Protein AF-A0A3C1EDK3-F1 (afdb_monomer_lite)

Structure (mmCIF, N/CA/C/O backbone):
data_AF-A0A3C1EDK3-F1
#
_entry.id   AF-A0A3C1EDK3-F1
#
loop_
_atom_site.group_PDB
_atom_site.id
_atom_site.type_symbol
_atom_site.label_atom_id
_atom_site.label_alt_id
_atom_site.label_comp_id
_atom_site.label_asym_id
_atom_site.label_entity_id
_atom_site.label_seq_id
_atom_site.pdbx_PDB_ins_code
_atom_site.Cartn_x
_atom_site.Cartn_y
_atom_site.Cartn_z
_atom_site.occupancy
_atom_site.B_iso_or_equiv
_atom_site.auth_seq_id
_atom_site.auth_comp_id
_atom_site.auth_asym_id
_atom_site.auth_atom_id
_atom_site.pdbx_PDB_model_num
ATOM 1 N N . MET A 1 1 ? 6.437 20.260 5.673 1.00 54.78 1 MET A N 1
ATOM 2 C CA . MET A 1 1 ? 7.730 20.983 5.569 1.00 54.78 1 MET A CA 1
ATOM 3 C C . MET A 1 1 ? 8.934 20.194 6.113 1.00 54.78 1 MET A C 1
ATOM 5 O O . MET A 1 1 ? 10.046 20.514 5.727 1.00 54.78 1 MET A O 1
ATOM 9 N N . ALA A 1 2 ? 8.759 19.151 6.946 1.00 61.56 2 ALA A N 1
ATOM 10 C CA . ALA A 1 2 ? 9.876 18.339 7.466 1.00 61.56 2 ALA A CA 1
ATOM 11 C C . ALA A 1 2 ? 10.511 17.382 6.430 1.00 61.56 2 ALA A C 1
ATOM 13 O O . ALA A 1 2 ? 11.732 17.277 6.379 1.00 61.56 2 ALA A O 1
ATOM 14 N N . MET A 1 3 ? 9.708 16.750 5.560 1.00 63.19 3 MET A N 1
ATOM 15 C CA . MET A 1 3 ? 10.192 15.788 4.548 1.00 63.19 3 MET A CA 1
ATOM 16 C C . MET A 1 3 ? 11.240 16.366 3.589 1.00 63.19 3 MET A C 1
ATOM 18 O O . MET A 1 3 ? 12.257 15.731 3.349 1.00 63.19 3 MET A O 1
ATOM 22 N N . GLY A 1 4 ? 11.037 17.590 3.090 1.00 73.75 4 GLY A N 1
ATOM 23 C CA . GLY A 1 4 ? 12.001 18.238 2.190 1.00 73.75 4 GLY A CA 1
ATOM 24 C C . GLY A 1 4 ? 13.286 18.712 2.879 1.00 73.75 4 GLY A C 1
ATOM 25 O O . GLY A 1 4 ? 14.267 18.986 2.201 1.00 73.75 4 GLY A O 1
ATOM 26 N N . ARG A 1 5 ? 13.294 18.811 4.218 1.00 84.38 5 ARG A N 1
ATOM 27 C CA . ARG A 1 5 ? 14.457 19.260 5.001 1.00 84.38 5 ARG A CA 1
ATOM 28 C C . ARG A 1 5 ? 15.403 18.112 5.362 1.00 84.38 5 ARG A C 1
ATOM 30 O O . ARG A 1 5 ? 16.594 18.353 5.515 1.00 84.38 5 ARG A O 1
ATOM 37 N N . PHE A 1 6 ? 14.881 16.890 5.486 1.00 85.81 6 PHE A N 1
ATOM 38 C CA . PHE A 1 6 ? 15.646 15.691 5.849 1.00 85.81 6 PHE A CA 1
ATOM 39 C C . PHE A 1 6 ? 15.405 14.557 4.833 1.00 85.81 6 PHE A C 1
ATOM 41 O O . PHE A 1 6 ? 14.792 13.542 5.177 1.00 85.81 6 PHE A O 1
ATOM 48 N N . PRO A 1 7 ? 15.854 14.716 3.573 1.00 85.06 7 PRO A N 1
ATOM 49 C CA . PRO A 1 7 ? 15.601 13.736 2.516 1.00 85.06 7 PRO A CA 1
ATOM 50 C C . PRO A 1 7 ? 16.207 12.366 2.840 1.00 85.06 7 PRO A C 1
ATOM 52 O O . PRO A 1 7 ? 15.533 11.356 2.681 1.00 85.06 7 PRO A O 1
ATOM 55 N N . GLU A 1 8 ? 17.413 12.322 3.409 1.00 85.00 8 GLU A N 1
ATOM 56 C CA . GLU A 1 8 ? 18.075 11.065 3.799 1.00 85.00 8 GLU A CA 1
ATOM 57 C C . GLU A 1 8 ? 17.264 10.241 4.810 1.00 85.00 8 GLU A C 1
ATOM 59 O O . GLU A 1 8 ? 17.346 9.010 4.850 1.00 85.00 8 GLU A O 1
ATOM 64 N N . LEU A 1 9 ? 16.451 10.915 5.625 1.00 85.88 9 LEU A N 1
ATOM 65 C CA . LEU A 1 9 ? 15.636 10.278 6.649 1.00 85.88 9 LEU A CA 1
ATOM 66 C C . LEU A 1 9 ? 14.288 9.795 6.099 1.00 85.88 9 LEU A C 1
ATOM 68 O O . LEU A 1 9 ? 13.846 8.704 6.457 1.00 85.88 9 LEU A O 1
ATOM 72 N N . PHE A 1 10 ? 13.638 10.588 5.241 1.00 88.88 10 PHE A N 1
ATOM 73 C CA . PHE A 1 10 ? 12.246 10.357 4.835 1.00 88.88 10 PHE A CA 1
ATOM 74 C C . PHE A 1 10 ? 12.050 9.892 3.382 1.00 88.88 10 PHE A C 1
ATOM 76 O O . PHE A 1 10 ? 10.955 9.436 3.062 1.00 88.88 10 PHE A O 1
ATOM 83 N N . ALA A 1 11 ? 13.050 9.985 2.498 1.00 85.56 11 ALA A N 1
ATOM 84 C CA . ALA A 1 11 ? 12.873 9.715 1.063 1.00 85.56 11 ALA A CA 1
ATOM 85 C C . ALA A 1 11 ? 12.469 8.267 0.748 1.00 85.56 11 ALA A C 1
ATOM 87 O O . ALA A 1 11 ? 11.704 8.021 -0.180 1.00 85.56 11 ALA A O 1
ATOM 88 N N . ASP A 1 12 ? 12.956 7.306 1.527 1.00 85.81 12 ASP A N 1
ATOM 89 C CA . ASP A 1 12 ? 12.665 5.882 1.359 1.00 85.81 12 ASP A CA 1
ATOM 90 C C . ASP A 1 12 ? 11.517 5.398 2.254 1.00 85.81 12 ASP A C 1
ATOM 92 O O . ASP A 1 12 ? 11.230 4.202 2.274 1.00 85.81 12 ASP A O 1
ATOM 96 N N . MET A 1 13 ? 10.854 6.289 2.999 1.00 85.19 13 MET A N 1
ATOM 97 C CA . MET A 1 13 ? 9.763 5.908 3.900 1.00 85.19 13 MET A CA 1
ATOM 98 C C . MET A 1 13 ? 8.589 5.290 3.128 1.00 85.19 13 MET A C 1
ATOM 100 O O . MET A 1 13 ? 8.019 4.300 3.577 1.00 85.19 13 MET A O 1
ATOM 104 N N . ASP A 1 14 ? 8.285 5.808 1.934 1.00 82.62 14 ASP A N 1
ATOM 105 C CA . ASP A 1 14 ? 7.235 5.264 1.061 1.00 82.62 14 ASP A CA 1
ATOM 106 C C . ASP A 1 14 ? 7.687 4.032 0.261 1.00 82.62 14 ASP A C 1
ATOM 108 O O . ASP A 1 14 ? 6.854 3.273 -0.239 1.00 82.62 14 ASP A O 1
ATOM 112 N N . ALA A 1 15 ? 8.996 3.802 0.152 1.00 84.00 15 ALA A N 1
ATOM 113 C CA . ALA A 1 15 ? 9.569 2.694 -0.611 1.00 84.00 15 ALA A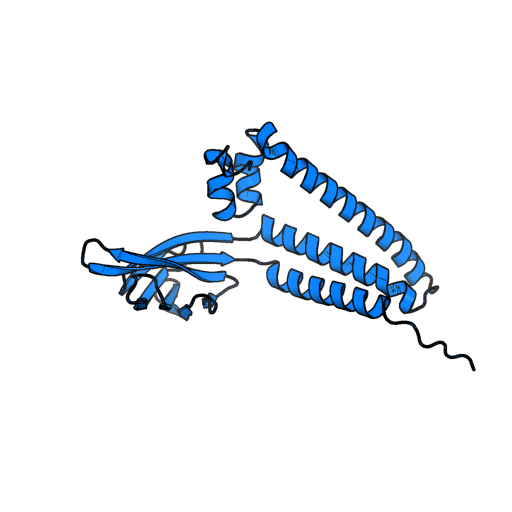 CA 1
ATOM 114 C C . ALA A 1 15 ? 9.588 1.368 0.169 1.00 84.00 15 ALA A C 1
ATOM 116 O O . ALA A 1 15 ? 9.936 0.330 -0.385 1.00 84.00 15 ALA A O 1
ATOM 117 N N . GLN A 1 16 ? 9.233 1.387 1.453 1.00 88.12 16 GLN A N 1
ATOM 118 C CA . GLN A 1 16 ? 9.299 0.231 2.340 1.00 88.12 16 GLN A CA 1
ATOM 119 C C . GLN A 1 16 ? 8.121 0.214 3.317 1.00 88.12 16 GLN A C 1
ATOM 121 O O . GLN A 1 16 ? 7.329 1.151 3.401 1.00 88.12 16 GLN A O 1
ATOM 126 N N . VAL A 1 17 ? 8.003 -0.867 4.078 1.00 91.25 17 VAL A N 1
ATOM 127 C CA . VAL A 1 17 ? 6.994 -0.991 5.132 1.00 91.25 17 VAL A CA 1
ATOM 128 C C . VAL A 1 17 ? 7.413 -0.163 6.350 1.00 91.25 17 VAL A C 1
ATOM 130 O O . VAL A 1 17 ? 8.594 -0.131 6.711 1.00 91.25 17 VAL A O 1
ATOM 133 N N . PHE A 1 18 ? 6.446 0.475 7.013 1.00 90.19 18 PHE A N 1
ATOM 134 C CA . PHE A 1 18 ? 6.696 1.386 8.131 1.00 90.19 18 PHE A CA 1
ATOM 135 C C . PHE A 1 18 ? 7.556 0.767 9.241 1.00 90.19 18 PHE A C 1
ATOM 137 O O . PHE A 1 18 ? 8.490 1.421 9.692 1.00 90.19 18 PHE A O 1
ATOM 144 N N . ALA A 1 19 ? 7.313 -0.484 9.652 1.00 90.25 19 ALA A N 1
ATOM 145 C CA . ALA A 1 19 ? 8.120 -1.130 10.693 1.00 90.25 19 ALA A CA 1
ATOM 146 C C . ALA A 1 19 ? 9.604 -1.259 10.302 1.00 90.25 19 ALA A C 1
ATOM 148 O O . ALA A 1 19 ? 10.485 -1.002 11.123 1.00 90.25 19 ALA A O 1
ATOM 149 N N . GLY A 1 20 ? 9.885 -1.598 9.039 1.00 88.81 20 GLY A N 1
ATOM 150 C CA . GLY A 1 20 ? 11.249 -1.696 8.516 1.00 88.81 20 GLY A CA 1
ATOM 151 C C . GLY A 1 20 ? 11.953 -0.339 8.447 1.00 88.81 20 GLY A C 1
ATOM 152 O O . GLY A 1 20 ? 13.136 -0.238 8.782 1.00 88.81 20 GLY A O 1
ATOM 153 N N . TRP A 1 21 ? 11.226 0.717 8.073 1.00 92.19 21 TRP A N 1
ATOM 154 C CA . TRP A 1 21 ? 11.744 2.085 8.129 1.00 92.19 21 TRP A CA 1
ATOM 155 C C . TRP A 1 21 ? 11.990 2.526 9.578 1.00 92.19 21 TRP A C 1
ATOM 157 O O . TRP A 1 21 ? 13.076 2.999 9.911 1.00 92.19 21 TRP A O 1
ATOM 167 N N . PHE A 1 22 ? 11.015 2.314 10.464 1.00 91.00 22 PHE A N 1
ATOM 168 C CA . PHE A 1 22 ? 11.051 2.757 11.857 1.00 91.00 22 PHE A CA 1
ATOM 169 C C . PHE A 1 22 ? 12.196 2.107 12.637 1.00 91.00 22 PHE A C 1
ATOM 171 O O . PHE A 1 22 ? 12.931 2.803 13.333 1.00 91.00 22 PHE A O 1
ATOM 178 N N . ALA A 1 23 ? 12.413 0.799 12.464 1.00 89.00 23 ALA A N 1
ATOM 179 C CA . ALA A 1 23 ? 13.514 0.082 13.104 1.00 89.00 23 ALA A CA 1
ATOM 180 C C . ALA A 1 23 ? 14.897 0.600 12.672 1.00 89.00 23 ALA A C 1
ATOM 182 O O . ALA A 1 23 ? 15.829 0.609 13.473 1.00 89.00 23 ALA A O 1
ATOM 183 N N . ARG A 1 24 ? 15.038 1.039 11.413 1.00 87.25 24 ARG A N 1
ATOM 184 C CA . ARG A 1 24 ? 16.315 1.512 10.857 1.00 87.25 24 ARG A CA 1
ATOM 185 C C . ARG A 1 24 ? 16.584 2.987 11.108 1.00 87.25 24 ARG A C 1
ATOM 187 O O . ARG A 1 24 ? 17.726 3.354 11.346 1.00 87.25 24 ARG A O 1
ATOM 194 N N . LYS A 1 25 ? 15.556 3.827 10.990 1.00 88.69 25 LYS A N 1
ATOM 195 C CA . LYS A 1 25 ? 15.686 5.290 10.917 1.00 88.69 25 LYS A CA 1
ATOM 196 C C . LYS A 1 25 ? 14.896 6.029 11.987 1.00 88.69 25 LYS A C 1
ATOM 198 O O . LYS A 1 25 ? 15.267 7.144 12.339 1.00 88.69 25 LYS A O 1
ATOM 203 N N . GLY A 1 26 ? 13.854 5.413 12.543 1.00 83.38 26 GLY A N 1
ATOM 204 C CA . GLY A 1 26 ? 12.979 6.053 13.527 1.00 83.38 26 GLY A CA 1
ATOM 205 C C . GLY A 1 26 ? 13.725 6.512 14.780 1.00 83.38 26 GLY A C 1
ATOM 206 O O . GLY A 1 26 ? 13.433 7.586 15.298 1.00 83.38 26 GLY A O 1
ATOM 207 N N . LEU A 1 27 ? 14.717 5.737 15.235 1.00 82.06 27 LEU A N 1
ATOM 208 C CA . LEU A 1 27 ? 15.463 5.993 16.477 1.00 82.06 27 LEU A CA 1
ATOM 209 C C . LEU A 1 27 ? 16.812 6.704 16.269 1.00 82.06 27 LEU A C 1
ATOM 211 O O . LEU A 1 27 ? 17.450 7.071 17.251 1.00 82.06 27 LEU A O 1
ATOM 215 N N . VAL A 1 28 ? 17.259 6.881 15.020 1.00 81.50 28 VAL A N 1
ATOM 216 C CA . VAL A 1 28 ? 18.607 7.401 14.715 1.00 81.50 28 VAL A CA 1
ATOM 217 C C . VAL A 1 28 ? 18.714 8.897 14.998 1.00 81.50 28 VAL A C 1
ATOM 219 O O . VAL A 1 28 ? 19.709 9.336 15.566 1.00 81.50 28 VAL A O 1
ATOM 222 N N . ASP A 1 29 ? 17.685 9.669 14.640 1.00 79.94 29 ASP A N 1
ATOM 223 C CA . ASP A 1 29 ? 17.603 11.095 14.962 1.00 79.94 29 ASP A CA 1
ATOM 224 C C . ASP A 1 29 ? 16.203 11.432 15.517 1.00 79.94 29 ASP A C 1
ATOM 226 O O . ASP A 1 29 ? 15.234 11.557 14.752 1.00 79.94 29 ASP A O 1
ATOM 230 N N . PRO A 1 30 ? 16.048 11.531 16.853 1.00 79.69 30 PRO A N 1
ATOM 231 C CA . PRO A 1 30 ? 14.751 11.720 17.497 1.00 79.69 30 PRO A CA 1
ATOM 232 C C . PRO A 1 30 ? 14.166 13.124 17.289 1.00 79.69 30 PRO A C 1
ATOM 234 O O . PRO A 1 30 ? 12.952 13.294 17.371 1.00 79.69 30 PRO A O 1
ATOM 237 N N . ALA A 1 31 ? 14.981 14.143 16.994 1.00 86.62 31 ALA A N 1
ATOM 238 C CA . ALA A 1 31 ? 14.494 15.511 16.807 1.00 86.62 31 ALA A CA 1
ATOM 239 C C . ALA A 1 31 ? 13.566 15.669 15.578 1.00 86.62 31 ALA A C 1
ATOM 241 O O . ALA A 1 31 ? 12.440 16.152 15.740 1.00 86.62 31 ALA A O 1
ATOM 242 N N . PRO A 1 32 ? 13.951 15.241 14.357 1.00 86.56 32 PRO A N 1
ATOM 243 C CA . PRO A 1 32 ? 13.079 15.299 13.183 1.00 86.56 32 PRO A CA 1
ATOM 244 C C . PRO A 1 32 ? 11.943 14.268 13.213 1.00 86.56 32 PRO A C 1
ATOM 246 O O . PRO A 1 32 ? 10.953 14.440 12.500 1.00 86.56 32 PRO A O 1
ATOM 249 N N . THR A 1 33 ? 12.051 13.215 14.028 1.00 88.69 33 THR A N 1
ATOM 250 C CA . THR A 1 33 ? 11.035 12.158 14.165 1.00 88.69 33 THR A CA 1
ATOM 251 C C . THR A 1 33 ? 10.104 12.356 15.365 1.00 88.69 33 THR A C 1
ATOM 253 O O . THR A 1 33 ? 9.135 11.615 15.502 1.00 88.69 33 THR A O 1
ATOM 256 N N . LEU A 1 34 ? 10.309 13.382 16.200 1.00 89.75 34 LEU A N 1
ATOM 257 C CA . LEU A 1 34 ? 9.539 13.607 17.433 1.00 89.75 34 LEU A CA 1
ATOM 258 C C . LEU A 1 34 ? 8.019 13.640 17.210 1.00 89.75 34 LEU A C 1
ATOM 260 O O . LEU A 1 34 ? 7.252 13.079 17.994 1.00 89.75 34 LEU A O 1
ATOM 264 N N . TRP A 1 35 ? 7.583 14.267 16.115 1.00 89.62 35 TRP A N 1
ATOM 265 C CA . TRP A 1 35 ? 6.168 14.349 15.744 1.00 89.62 35 TRP A CA 1
ATOM 266 C C . TRP A 1 35 ? 5.530 12.962 15.578 1.00 89.62 35 TRP A C 1
ATOM 268 O O . TRP A 1 35 ? 4.365 12.776 15.928 1.00 89.62 35 TRP A O 1
ATOM 278 N N . LEU A 1 36 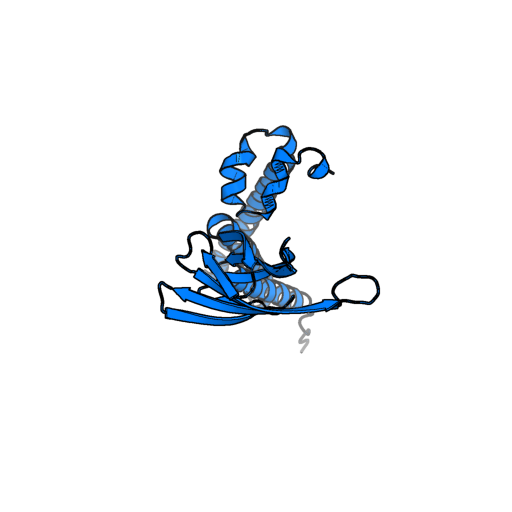? 6.296 11.985 15.084 1.00 90.00 36 LEU A N 1
ATOM 279 C CA . LEU A 1 36 ? 5.833 10.621 14.871 1.00 90.00 36 LEU A CA 1
ATOM 280 C C . LEU A 1 36 ? 5.592 9.925 16.211 1.00 90.00 36 LEU A C 1
ATOM 282 O O . LEU A 1 36 ? 4.552 9.301 16.390 1.00 90.00 36 LEU A O 1
ATOM 286 N N . TYR A 1 37 ? 6.496 10.087 17.180 1.00 90.88 37 TYR A N 1
ATOM 287 C CA . TYR A 1 37 ? 6.306 9.560 18.536 1.00 90.88 37 TYR A CA 1
ATOM 288 C C . TYR A 1 37 ? 5.097 10.179 19.231 1.00 90.88 37 TYR A C 1
ATOM 290 O O . TYR A 1 37 ? 4.336 9.462 19.881 1.00 90.88 37 TYR A O 1
ATOM 298 N N . GLY A 1 38 ? 4.889 11.489 19.062 1.00 93.25 38 GLY A N 1
ATOM 299 C CA . GLY A 1 38 ? 3.686 12.166 19.542 1.00 93.25 38 GLY A CA 1
ATOM 300 C C . GLY A 1 38 ? 2.418 11.542 18.956 1.00 93.25 38 GLY A C 1
ATOM 301 O O . GLY A 1 38 ? 1.522 11.154 19.701 1.00 93.25 38 GLY A O 1
ATOM 302 N N . LEU A 1 39 ? 2.377 11.351 17.633 1.00 92.50 39 LEU A N 1
ATOM 303 C CA . LEU A 1 39 ? 1.240 10.738 16.944 1.00 92.50 39 LEU A CA 1
ATOM 304 C C . LEU A 1 39 ? 0.992 9.288 17.390 1.00 92.50 39 LEU A C 1
ATOM 306 O O . LEU A 1 39 ? -0.151 8.921 17.671 1.00 92.50 39 LEU A O 1
ATOM 310 N N . LEU A 1 40 ? 2.047 8.474 17.489 1.00 92.50 40 LEU A N 1
ATOM 311 C CA . LEU A 1 40 ? 1.962 7.089 17.962 1.00 92.50 40 LEU A CA 1
ATOM 312 C C . LEU A 1 40 ? 1.462 7.026 19.411 1.00 92.50 40 LEU A C 1
ATOM 314 O O . LEU A 1 40 ? 0.590 6.216 19.719 1.00 92.50 40 LEU A O 1
ATOM 318 N N . SER A 1 41 ? 1.947 7.918 20.278 1.00 94.88 41 SER A N 1
ATOM 319 C CA . SER A 1 41 ? 1.527 7.997 21.682 1.00 94.88 41 SER A CA 1
ATOM 320 C C . SER A 1 41 ? 0.060 8.400 21.806 1.00 94.88 41 SER A C 1
ATOM 322 O O . SER A 1 41 ? -0.707 7.732 22.497 1.00 94.88 41 SER A O 1
ATOM 324 N N . CYS A 1 42 ? -0.367 9.445 21.090 1.00 96.12 42 CYS A N 1
ATOM 325 C CA . CYS A 1 42 ? -1.767 9.870 21.062 1.00 96.12 42 CYS A CA 1
ATOM 326 C C . CYS A 1 42 ? -2.689 8.768 20.525 1.00 96.12 42 CYS A C 1
ATOM 328 O O . CYS A 1 42 ? -3.750 8.523 21.097 1.00 96.12 42 CYS A O 1
ATOM 330 N N . THR A 1 43 ? -2.273 8.069 19.466 1.00 94.19 43 THR A N 1
ATOM 331 C CA . THR A 1 43 ? -3.029 6.941 18.903 1.00 94.19 43 THR A CA 1
ATOM 332 C C . THR A 1 43 ? -3.132 5.794 19.909 1.00 94.19 43 THR A C 1
ATOM 334 O O . THR A 1 43 ? -4.219 5.259 20.116 1.00 94.19 43 THR A O 1
ATOM 337 N N . GLY A 1 44 ? -2.034 5.456 20.592 1.00 95.12 44 GLY A N 1
ATOM 338 C CA . GLY A 1 44 ? -2.017 4.441 21.645 1.00 95.12 44 GLY A CA 1
ATOM 339 C C . GLY A 1 44 ? -2.955 4.781 22.805 1.00 95.12 44 GLY A C 1
ATOM 340 O O . GLY A 1 44 ? -3.763 3.946 23.204 1.00 95.12 44 GLY A O 1
ATOM 341 N N . LEU A 1 45 ? -2.920 6.024 23.296 1.00 96.12 45 LEU A N 1
ATOM 342 C CA . LEU A 1 45 ? -3.833 6.496 24.343 1.00 96.12 45 LEU A CA 1
ATOM 343 C C . LEU A 1 45 ? -5.301 6.419 23.903 1.00 96.12 45 LEU A C 1
ATOM 345 O O . LEU A 1 45 ? -6.153 5.979 24.675 1.00 96.12 45 LEU A O 1
ATOM 349 N N . LEU A 1 46 ? -5.596 6.796 22.657 1.00 94.00 46 LEU A N 1
ATOM 350 C CA . LEU A 1 46 ? -6.944 6.715 22.097 1.00 94.00 46 LEU A CA 1
ATOM 351 C C . LEU A 1 46 ? -7.444 5.263 22.014 1.00 94.00 46 LEU A C 1
ATOM 353 O O . LEU A 1 46 ? -8.588 4.988 22.379 1.00 94.00 46 LEU A O 1
ATOM 357 N N . VAL A 1 47 ? -6.585 4.331 21.590 1.00 94.56 47 VAL A N 1
ATOM 358 C CA . VAL A 1 47 ? -6.876 2.888 21.551 1.00 94.56 47 VAL A CA 1
ATOM 359 C C . VAL A 1 47 ? -7.153 2.342 22.948 1.00 94.56 47 VAL A C 1
ATOM 361 O O . VAL A 1 47 ? -8.161 1.665 23.143 1.00 94.56 47 VAL A O 1
ATOM 364 N N . VAL A 1 48 ? -6.305 2.663 23.929 1.00 95.00 48 VAL A N 1
ATOM 365 C CA . VAL A 1 48 ? -6.484 2.223 25.322 1.00 95.00 48 VAL A CA 1
ATOM 366 C C . VAL A 1 48 ? -7.802 2.747 25.884 1.00 95.00 48 VAL A C 1
ATOM 368 O O . VAL A 1 48 ? -8.580 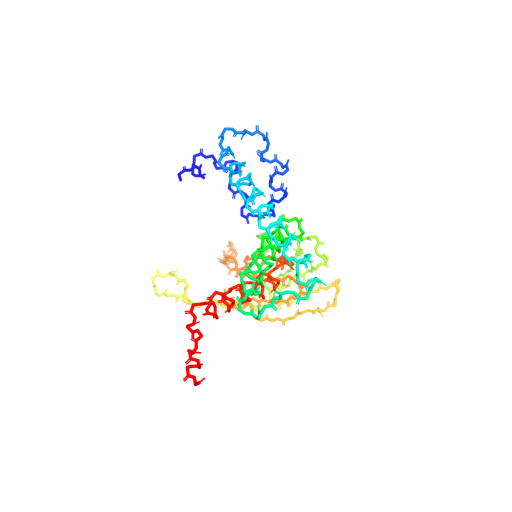1.974 26.439 1.00 95.00 48 VAL A O 1
ATOM 371 N N . ASN A 1 49 ? -8.103 4.030 25.677 1.00 93.25 49 ASN A N 1
ATOM 372 C CA . ASN A 1 49 ? -9.365 4.622 26.107 1.00 93.25 49 ASN A CA 1
ATOM 373 C C . ASN A 1 49 ? -10.576 3.902 25.485 1.00 93.25 49 ASN A C 1
ATOM 375 O O . ASN A 1 49 ? -11.481 3.468 26.198 1.00 93.25 49 ASN A O 1
ATOM 379 N N . ALA A 1 50 ? -10.571 3.709 24.162 1.00 90.56 50 ALA A N 1
ATOM 380 C CA . ALA A 1 50 ? -11.651 3.017 23.461 1.00 90.56 50 ALA A CA 1
ATOM 381 C C . ALA A 1 50 ? -11.815 1.558 23.931 1.00 90.56 50 ALA A C 1
ATOM 383 O O . ALA A 1 50 ? -12.945 1.083 24.087 1.00 90.56 50 ALA A O 1
ATOM 384 N N . ALA A 1 51 ? -10.710 0.857 24.199 1.00 90.38 51 ALA A N 1
ATOM 385 C CA . ALA A 1 51 ? -10.714 -0.514 24.699 1.00 90.38 51 ALA A CA 1
ATOM 386 C C . ALA A 1 51 ? -11.299 -0.610 26.117 1.00 90.38 51 ALA A C 1
ATOM 388 O O . ALA A 1 51 ? -12.199 -1.421 26.340 1.00 90.38 51 ALA A O 1
ATOM 389 N N . CYS A 1 52 ? -10.873 0.253 27.047 1.00 89.75 52 CYS A N 1
ATOM 390 C CA . CYS A 1 52 ? -11.403 0.301 28.413 1.00 89.75 52 CYS A CA 1
ATOM 391 C C . CYS A 1 52 ? -12.917 0.568 28.427 1.00 89.75 52 CYS A C 1
ATOM 393 O O . CYS A 1 52 ? -13.673 -0.202 29.021 1.00 89.75 52 CYS A O 1
ATOM 395 N N . CYS A 1 53 ? -13.383 1.585 27.688 1.00 86.44 53 CYS A N 1
ATOM 396 C CA . CYS A 1 53 ? -14.814 1.891 27.578 1.00 86.44 53 CYS A CA 1
ATOM 397 C C . CYS A 1 53 ? -15.629 0.729 26.985 1.00 86.44 53 CYS A C 1
ATOM 399 O O . CYS A 1 53 ? -16.792 0.527 27.342 1.00 86.44 53 CYS A O 1
ATOM 401 N N . THR A 1 54 ? -15.038 -0.027 26.056 1.00 86.56 54 THR A N 1
ATOM 402 C CA . THR A 1 54 ? -15.685 -1.191 25.438 1.00 86.56 54 THR A CA 1
ATOM 403 C C . THR A 1 54 ? -15.757 -2.367 26.411 1.00 86.56 54 THR A C 1
ATOM 405 O O . THR A 1 54 ? -16.803 -3.008 26.512 1.00 86.56 54 THR A O 1
ATOM 408 N N . PHE A 1 55 ? -14.690 -2.621 27.173 1.00 85.00 55 PHE A N 1
ATOM 409 C CA . PHE A 1 55 ? -14.621 -3.719 28.137 1.00 85.00 55 PHE A CA 1
ATOM 410 C C . PHE A 1 55 ? -15.627 -3.556 29.285 1.00 85.00 55 PHE A C 1
ATOM 412 O O . PHE A 1 55 ? -16.394 -4.478 29.565 1.00 85.00 55 PHE A O 1
ATOM 419 N N . GLU A 1 56 ? -15.703 -2.369 29.895 1.00 79.69 56 GLU A N 1
ATOM 420 C CA . GLU A 1 56 ? -16.661 -2.086 30.975 1.00 79.69 56 GLU A CA 1
ATOM 421 C C . GLU A 1 56 ? -18.113 -2.355 30.562 1.00 79.69 56 GLU A C 1
ATOM 423 O O . GLU A 1 56 ? -18.931 -2.832 31.352 1.00 79.69 56 GLU A O 1
ATOM 428 N N . ARG A 1 57 ? -18.452 -2.060 29.305 1.00 73.62 57 ARG A N 1
ATOM 429 C CA . ARG A 1 57 ? -19.816 -2.200 28.788 1.00 73.62 57 ARG A CA 1
ATOM 430 C C . ARG A 1 57 ? -20.111 -3.590 28.257 1.00 73.62 57 ARG A C 1
ATOM 432 O O . ARG A 1 57 ? -21.238 -4.050 28.427 1.00 73.62 57 ARG A O 1
ATOM 439 N N . LEU A 1 58 ? -19.115 -4.301 27.733 1.00 76.75 58 LEU A N 1
ATOM 440 C CA . LEU A 1 58 ? -19.238 -5.723 27.427 1.00 76.75 58 LEU A CA 1
ATOM 441 C C . LEU A 1 58 ? -19.681 -6.507 28.675 1.00 76.75 58 LEU A C 1
ATOM 443 O O . LEU A 1 58 ? -20.628 -7.288 28.610 1.00 76.75 58 LEU A O 1
ATOM 447 N N . VAL A 1 59 ? -19.099 -6.197 29.839 1.00 76.75 59 VAL A N 1
ATOM 448 C CA . VAL A 1 59 ? -19.511 -6.764 31.137 1.00 76.75 59 VAL A CA 1
ATOM 449 C C . VAL A 1 59 ? -20.982 -6.464 31.467 1.00 76.75 59 VAL A C 1
ATOM 451 O O . VAL A 1 59 ? -21.676 -7.313 32.022 1.00 76.75 59 VAL A O 1
ATOM 454 N N . GLN A 1 60 ? -21.501 -5.286 31.113 1.00 70.38 60 GLN A N 1
ATOM 455 C CA . GLN A 1 60 ? -22.907 -4.926 31.351 1.00 70.38 60 GLN A CA 1
ATOM 456 C C . GLN A 1 60 ? -23.885 -5.577 30.360 1.00 70.38 60 GLN A C 1
ATOM 458 O O . GLN A 1 60 ? -25.014 -5.897 30.743 1.00 70.38 60 GLN A O 1
ATOM 463 N N . ILE A 1 61 ? -23.451 -5.815 29.116 1.00 72.88 61 ILE A N 1
ATOM 464 C CA . ILE A 1 61 ? -24.199 -6.595 28.117 1.00 72.88 61 ILE A CA 1
ATOM 465 C C . ILE A 1 61 ? -24.348 -8.037 28.592 1.00 72.88 61 ILE A C 1
ATOM 467 O O . ILE A 1 61 ? -25.462 -8.553 28.607 1.00 72.88 61 ILE A O 1
ATOM 471 N N . PHE A 1 62 ? -23.261 -8.653 29.065 1.00 73.88 62 PHE A N 1
ATOM 472 C CA . PHE A 1 62 ? -23.303 -9.994 29.655 1.00 73.88 62 PHE A CA 1
ATOM 473 C C . PHE A 1 62 ? -24.227 -10.082 30.879 1.00 73.88 62 PHE A C 1
ATOM 475 O O . PHE A 1 62 ? -24.761 -11.148 31.168 1.00 73.88 62 PHE A O 1
ATOM 482 N N . ARG A 1 63 ? -24.476 -8.961 31.567 1.00 78.25 63 ARG A N 1
ATOM 483 C CA . ARG A 1 63 ? -25.449 -8.855 32.668 1.00 78.25 63 ARG A CA 1
ATOM 484 C C . ARG A 1 63 ? -26.900 -8.613 32.208 1.00 78.25 63 ARG A C 1
ATOM 486 O O . ARG A 1 63 ? -27.769 -8.468 33.058 1.00 78.25 63 ARG A O 1
ATOM 493 N N . GLY A 1 64 ? -27.181 -8.567 30.901 1.00 69.12 64 GLY A N 1
ATOM 494 C CA . GLY A 1 64 ? -28.541 -8.545 30.334 1.00 69.12 64 GLY A CA 1
ATOM 495 C C . GLY A 1 64 ? -29.269 -7.192 30.363 1.00 69.12 64 GLY A C 1
ATOM 496 O O . GLY A 1 64 ? -30.492 -7.156 30.292 1.00 69.12 64 GLY A O 1
ATOM 497 N N . THR A 1 65 ? -28.555 -6.067 30.479 1.00 62.91 65 THR A N 1
ATOM 498 C CA . THR A 1 65 ? -29.158 -4.763 30.855 1.00 62.91 65 THR A CA 1
ATOM 499 C C . THR A 1 65 ? -29.314 -3.725 29.728 1.00 62.91 65 THR A C 1
ATOM 501 O O . THR A 1 65 ? -29.465 -2.532 30.008 1.00 62.91 65 THR A O 1
ATOM 504 N N . VAL A 1 66 ? -29.261 -4.109 28.444 1.00 66.06 66 VAL A N 1
ATOM 505 C CA . VAL A 1 66 ? -29.036 -3.122 27.364 1.00 66.06 66 VAL A CA 1
ATOM 506 C C . VAL A 1 66 ? -29.900 -3.294 26.114 1.00 66.06 66 VAL A C 1
ATOM 508 O O . VAL A 1 66 ? -30.115 -4.388 25.609 1.00 66.06 66 VAL A O 1
ATOM 511 N N . THR A 1 67 ? -30.361 -2.153 25.596 1.00 68.44 67 THR A N 1
ATOM 512 C CA . THR A 1 67 ? -31.142 -1.996 24.358 1.00 68.44 67 THR A CA 1
ATOM 513 C C . THR A 1 67 ? -30.227 -1.801 23.141 1.00 68.44 67 THR A C 1
ATOM 515 O O . THR A 1 67 ? -29.176 -1.176 23.261 1.00 68.44 67 THR A O 1
ATOM 518 N N . MET A 1 68 ? -30.667 -2.212 21.943 1.00 68.00 68 MET A N 1
ATOM 519 C CA . MET A 1 68 ? -29.920 -2.116 20.672 1.00 68.00 68 MET A CA 1
ATOM 520 C C . MET A 1 68 ? -29.259 -0.747 20.407 1.00 68.00 68 MET A C 1
ATOM 522 O O . MET A 1 68 ? -28.089 -0.677 20.047 1.00 68.00 68 MET A O 1
ATOM 526 N N . ARG A 1 69 ? -29.959 0.372 20.640 1.00 72.44 69 ARG A N 1
ATOM 527 C CA . ARG A 1 69 ? -29.406 1.722 20.393 1.00 72.44 69 ARG A CA 1
ATOM 528 C C . ARG A 1 69 ? -28.232 2.073 21.317 1.00 72.44 69 ARG A C 1
ATOM 530 O O . ARG A 1 69 ? -27.372 2.860 20.940 1.00 72.44 69 ARG A O 1
ATOM 537 N N . ARG A 1 70 ? -28.169 1.458 22.504 1.00 78.38 70 ARG A N 1
ATOM 538 C CA . ARG A 1 70 ? -27.039 1.588 23.437 1.00 78.38 70 ARG A CA 1
ATOM 539 C C . ARG A 1 70 ? -25.827 0.745 23.010 1.00 78.38 70 ARG A C 1
ATOM 541 O O . ARG A 1 70 ? -24.752 0.960 23.549 1.00 78.38 70 ARG A O 1
ATOM 548 N N . LEU A 1 71 ? -25.975 -0.167 22.039 1.00 79.25 71 LEU A N 1
ATOM 549 C CA . LEU A 1 71 ? -24.875 -0.972 21.486 1.00 79.25 71 LEU A CA 1
ATOM 550 C C . LEU A 1 71 ? -24.111 -0.249 20.370 1.00 79.25 71 LEU A C 1
ATOM 552 O O . LEU A 1 71 ? -22.932 -0.530 20.169 1.00 79.25 71 LEU A O 1
ATOM 556 N N . LEU A 1 72 ? -24.747 0.696 19.665 1.00 85.12 72 LEU A N 1
A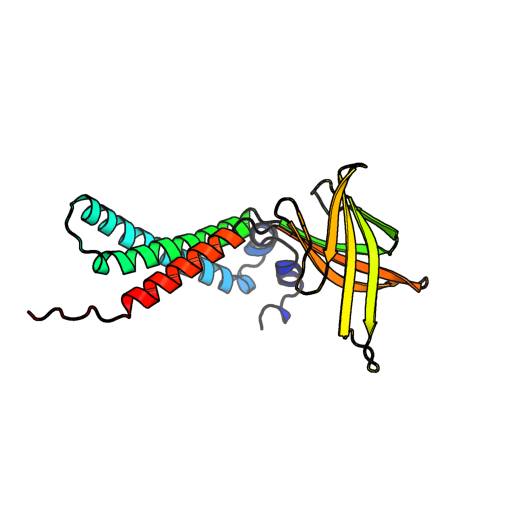TOM 557 C CA . LEU A 1 72 ? -24.152 1.365 18.501 1.00 85.12 72 LEU A CA 1
ATOM 558 C C . LEU A 1 72 ? -22.801 2.044 18.802 1.00 85.12 72 LEU A C 1
ATOM 560 O O . LEU A 1 72 ? -21.862 1.788 18.050 1.00 85.12 72 LEU A O 1
ATOM 564 N N . PRO A 1 73 ? -22.621 2.825 19.890 1.00 87.56 73 PRO A N 1
ATOM 565 C CA . PRO A 1 73 ? -21.310 3.406 20.216 1.00 87.56 73 PRO A CA 1
ATOM 566 C C . PRO A 1 73 ? -20.210 2.359 20.446 1.00 87.56 73 PRO A C 1
ATOM 568 O O . PRO A 1 73 ? -19.046 2.597 20.141 1.00 87.56 73 PRO A O 1
ATOM 571 N N . HIS A 1 74 ? -20.563 1.167 20.929 1.00 87.06 74 HIS A N 1
ATOM 572 C CA . HIS A 1 74 ? -19.603 0.079 21.132 1.00 87.06 74 HIS A CA 1
ATOM 573 C C . HIS A 1 74 ? -19.231 -0.610 19.824 1.00 87.06 74 HIS A C 1
ATOM 575 O O . HIS A 1 74 ? -18.065 -0.934 19.619 1.00 87.06 74 HIS A O 1
ATOM 581 N N . VAL A 1 75 ? -20.191 -0.761 18.908 1.00 89.31 75 VAL A N 1
ATOM 582 C CA . VAL A 1 75 ? -19.902 -1.190 17.534 1.00 89.31 75 VAL A CA 1
ATOM 583 C C . VAL A 1 75 ? -18.945 -0.199 16.865 1.00 89.31 75 VAL A C 1
ATOM 585 O O . VAL A 1 75 ? -17.989 -0.631 16.230 1.00 89.31 75 VAL A O 1
ATOM 588 N N . MET A 1 76 ? -19.127 1.113 17.073 1.00 92.12 76 MET A N 1
ATOM 589 C CA . MET A 1 76 ? -18.183 2.128 16.585 1.00 92.12 76 MET A CA 1
ATOM 590 C C . MET A 1 76 ? -16.783 1.948 17.188 1.00 92.12 76 MET A C 1
ATOM 592 O O . MET A 1 76 ? -15.808 1.961 16.446 1.00 92.12 76 MET A O 1
ATOM 596 N N . HIS A 1 77 ? -16.652 1.743 18.504 1.00 92.62 77 HIS A N 1
ATOM 597 C CA . HIS A 1 77 ? -15.340 1.522 19.126 1.00 92.62 77 HIS A CA 1
ATOM 598 C C . HIS A 1 77 ? -14.650 0.259 18.604 1.00 92.62 77 HIS A C 1
ATOM 600 O O . HIS A 1 77 ? -13.475 0.312 18.258 1.00 92.62 77 HIS A O 1
ATOM 606 N N . LEU A 1 78 ? -15.369 -0.862 18.504 1.00 92.56 78 LEU A N 1
ATOM 607 C CA . LEU A 1 78 ? -14.817 -2.107 17.966 1.00 92.56 78 LEU A CA 1
ATOM 608 C C . LEU A 1 78 ? -14.395 -1.954 16.502 1.00 92.56 78 LEU A C 1
ATOM 610 O O . LEU A 1 78 ? -13.324 -2.421 16.124 1.00 92.56 78 LEU A O 1
ATOM 614 N N . ALA A 1 79 ? -15.196 -1.259 15.693 1.00 94.94 79 ALA A N 1
ATOM 615 C CA . ALA A 1 79 ? -14.861 -0.968 14.305 1.00 94.94 79 ALA A CA 1
ATOM 616 C C . ALA A 1 79 ? -13.628 -0.053 14.197 1.00 94.94 79 ALA A C 1
ATOM 618 O O . ALA A 1 79 ? -12.711 -0.350 13.436 1.00 94.94 79 ALA A O 1
ATOM 619 N N . PHE A 1 80 ? -13.545 1.002 15.012 1.00 95.19 80 PHE A N 1
ATOM 620 C CA . PHE A 1 80 ? -12.370 1.874 15.093 1.00 95.19 80 PHE A CA 1
ATOM 621 C C . PHE A 1 80 ? -11.104 1.105 15.504 1.00 95.19 80 PHE A C 1
ATOM 623 O O . PHE A 1 80 ? -10.075 1.209 14.839 1.00 95.19 80 PHE A O 1
ATOM 630 N N . LEU A 1 81 ? -11.184 0.285 16.557 1.00 94.94 81 LEU A N 1
ATOM 631 C CA . LEU A 1 81 ? -10.084 -0.580 16.992 1.00 94.94 81 LEU A CA 1
ATOM 632 C C . LEU A 1 81 ? -9.669 -1.553 15.881 1.00 94.94 81 LEU A C 1
ATOM 634 O O . LEU A 1 81 ? -8.478 -1.761 15.663 1.00 94.94 81 LEU A O 1
ATOM 638 N N . GLY A 1 82 ? -10.640 -2.094 15.141 1.00 96.25 82 GLY A N 1
ATOM 639 C CA . GLY A 1 82 ? -10.407 -2.927 13.965 1.00 96.25 82 GLY A CA 1
ATOM 640 C C . GLY A 1 82 ? -9.633 -2.201 12.863 1.00 96.25 82 GLY A C 1
ATOM 641 O O . GLY A 1 82 ? -8.670 -2.760 12.340 1.00 96.25 82 GLY A O 1
ATOM 642 N N . VAL A 1 83 ? -9.987 -0.948 12.547 1.00 97.00 83 VAL A N 1
ATOM 643 C CA . VAL A 1 83 ? -9.250 -0.115 11.577 1.00 97.00 83 VAL A CA 1
ATOM 644 C C . VAL A 1 83 ? -7.801 0.084 12.025 1.00 97.00 83 VAL A C 1
ATOM 646 O O . VAL A 1 83 ? -6.880 -0.181 11.252 1.00 97.00 83 VAL A O 1
ATOM 649 N N . VAL A 1 84 ? -7.582 0.494 13.279 1.00 96.19 84 VAL A N 1
ATOM 650 C CA . VAL A 1 84 ? -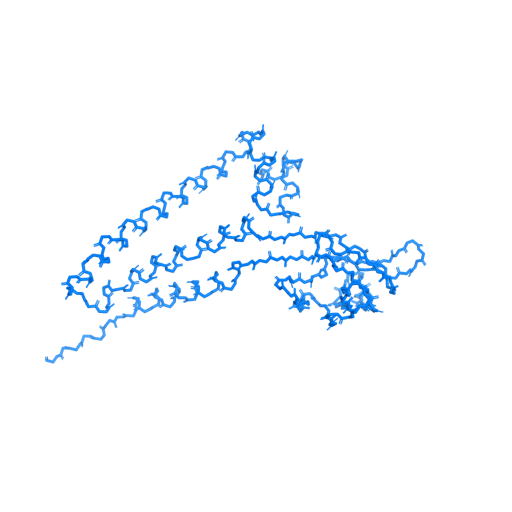6.230 0.742 13.807 1.00 96.19 84 VAL A CA 1
ATOM 651 C C . VAL A 1 84 ? -5.390 -0.535 13.814 1.00 96.19 84 VAL A C 1
ATOM 653 O O . VAL A 1 84 ? -4.249 -0.522 13.354 1.00 96.19 84 VAL A O 1
ATOM 656 N N . LEU A 1 85 ? -5.953 -1.654 14.278 1.00 95.88 85 LEU A N 1
ATOM 657 C CA . LEU A 1 85 ? -5.257 -2.940 14.294 1.00 95.88 85 LEU A CA 1
ATOM 658 C C . LEU A 1 85 ? -4.915 -3.414 12.878 1.00 95.88 85 LEU A C 1
ATOM 660 O O . LEU A 1 85 ? -3.823 -3.924 12.650 1.00 95.88 85 LEU A O 1
ATOM 664 N N . SER A 1 86 ? -5.806 -3.205 11.912 1.00 96.75 86 SER A N 1
ATOM 665 C CA . SER A 1 86 ? -5.563 -3.593 10.520 1.00 96.75 86 SER A CA 1
ATOM 666 C C . SER A 1 86 ? -4.470 -2.733 9.870 1.00 96.75 86 SER A C 1
ATOM 668 O O . SER A 1 86 ? -3.614 -3.260 9.158 1.00 96.75 86 SER A O 1
ATOM 670 N N . HIS A 1 87 ? -4.416 -1.432 10.174 1.00 95.06 87 HIS A N 1
ATOM 671 C CA . HIS A 1 87 ? -3.280 -0.587 9.793 1.00 95.06 87 HIS A CA 1
ATOM 672 C C . HIS A 1 87 ? -1.973 -1.056 10.437 1.00 95.06 87 HIS A C 1
ATOM 674 O O . HIS A 1 87 ? -0.956 -1.118 9.751 1.00 95.06 87 HIS A O 1
ATOM 680 N N . LEU A 1 88 ? -1.994 -1.438 11.719 1.00 94.88 88 LEU A N 1
ATOM 681 C CA . LEU A 1 88 ? -0.820 -1.976 12.409 1.00 94.88 88 LEU A CA 1
ATOM 682 C C . LEU A 1 88 ? -0.329 -3.277 11.758 1.00 94.88 88 LEU A C 1
ATOM 684 O O . LEU A 1 88 ? 0.862 -3.417 11.496 1.00 94.88 88 LEU A O 1
ATOM 688 N N . VAL A 1 89 ? -1.238 -4.200 11.439 1.00 95.88 89 VAL A N 1
ATOM 689 C CA . VAL A 1 89 ? -0.921 -5.450 10.729 1.00 95.88 89 VAL A CA 1
ATOM 690 C C . VAL A 1 89 ? -0.252 -5.146 9.389 1.00 95.88 89 VAL A C 1
ATOM 692 O O . VAL A 1 89 ? 0.777 -5.733 9.075 1.00 95.88 89 VAL A O 1
ATOM 695 N N . SER A 1 90 ? -0.772 -4.185 8.631 1.00 94.50 90 SER A N 1
ATOM 696 C CA . SER A 1 90 ? -0.206 -3.774 7.337 1.00 94.50 90 SER A CA 1
ATOM 697 C C . SER A 1 90 ? 1.157 -3.091 7.486 1.00 94.50 90 SER A C 1
ATOM 699 O O . SER A 1 90 ? 2.054 -3.299 6.676 1.00 94.50 90 SER A O 1
ATOM 701 N N . ALA A 1 91 ? 1.343 -2.316 8.556 1.00 92.69 91 ALA A N 1
ATOM 702 C CA . ALA A 1 91 ? 2.595 -1.637 8.874 1.00 92.69 91 ALA A CA 1
ATOM 703 C C . ALA A 1 91 ? 3.712 -2.586 9.346 1.00 92.69 91 ALA A C 1
ATOM 705 O O . ALA A 1 91 ? 4.883 -2.216 9.260 1.00 92.69 91 ALA A O 1
ATOM 706 N N . VAL A 1 92 ? 3.365 -3.774 9.852 1.00 93.44 92 VAL A N 1
ATOM 707 C CA . VAL A 1 92 ? 4.318 -4.773 10.371 1.00 93.44 92 VAL A CA 1
ATOM 708 C C . VAL A 1 92 ? 4.538 -5.925 9.389 1.00 93.44 92 VAL A C 1
ATOM 710 O O . VAL A 1 92 ? 5.674 -6.344 9.193 1.00 93.44 92 VAL A O 1
ATOM 713 N N . TYR A 1 93 ? 3.467 -6.422 8.769 1.00 93.94 93 TYR A N 1
ATOM 714 C CA . TYR A 1 93 ? 3.461 -7.619 7.918 1.00 93.94 93 TYR A CA 1
ATOM 715 C C . TYR A 1 93 ? 3.183 -7.329 6.440 1.00 93.94 93 TYR A C 1
ATOM 717 O O . TYR A 1 93 ? 3.043 -8.263 5.648 1.00 93.94 93 TYR A O 1
ATOM 725 N N . GLY A 1 94 ? 3.050 -6.056 6.060 1.00 93.50 94 GLY A N 1
ATOM 726 C CA . GLY A 1 94 ? 3.029 -5.670 4.654 1.00 93.50 94 GLY A CA 1
ATOM 727 C C . GLY A 1 94 ? 4.350 -5.992 3.963 1.00 93.50 94 GLY A C 1
ATOM 728 O O . GLY A 1 94 ? 5.345 -6.317 4.607 1.00 93.50 94 GLY A O 1
ATOM 729 N N . ASP A 1 95 ? 4.357 -5.873 2.642 1.00 93.38 95 ASP A N 1
ATOM 730 C CA . ASP A 1 95 ? 5.584 -5.927 1.850 1.00 93.38 95 ASP A CA 1
ATOM 731 C C . ASP A 1 95 ? 5.515 -4.903 0.715 1.00 93.38 95 ASP A C 1
ATOM 733 O O . ASP A 1 95 ? 4.439 -4.642 0.165 1.00 93.38 95 ASP A O 1
ATOM 737 N N . ARG A 1 96 ? 6.654 -4.295 0.388 1.00 93.50 96 ARG A N 1
ATOM 738 C CA . ARG A 1 96 ? 6.790 -3.320 -0.699 1.00 93.50 96 ARG A CA 1
ATOM 739 C C . ARG A 1 96 ? 8.065 -3.607 -1.469 1.00 93.50 96 ARG A C 1
ATOM 741 O O . ARG A 1 96 ? 9.162 -3.522 -0.923 1.00 93.50 96 ARG A O 1
ATOM 748 N N . ILE A 1 97 ? 7.901 -3.902 -2.751 1.00 94.25 97 ILE A N 1
ATOM 749 C CA . ILE A 1 97 ? 8.984 -4.200 -3.683 1.00 94.25 97 ILE A CA 1
ATOM 750 C C . ILE A 1 97 ? 8.927 -3.136 -4.781 1.00 94.25 97 ILE A C 1
ATOM 752 O O . ILE A 1 97 ? 8.194 -3.307 -5.761 1.00 94.25 97 ILE A O 1
ATOM 756 N N . PRO A 1 98 ? 9.639 -2.012 -4.605 1.00 93.62 98 PRO A N 1
ATOM 757 C CA . PRO A 1 98 ? 9.610 -0.928 -5.569 1.00 93.62 98 PRO A CA 1
ATOM 758 C C . PRO A 1 98 ? 10.568 -1.173 -6.739 1.00 93.62 98 PRO A C 1
ATOM 760 O O . PRO A 1 98 ? 11.607 -1.818 -6.592 1.00 93.62 98 PRO A O 1
ATOM 763 N N . GLY A 1 99 ? 10.272 -0.562 -7.884 1.00 93.38 99 GLY A N 1
ATOM 764 C CA . GLY A 1 99 ? 11.285 -0.308 -8.910 1.00 93.38 99 GLY A CA 1
ATOM 765 C C . GLY A 1 99 ? 11.692 -1.509 -9.769 1.00 93.38 99 GLY A C 1
ATOM 766 O O . GLY A 1 99 ? 12.809 -1.535 -10.286 1.00 93.38 99 GLY A O 1
ATOM 767 N N . VAL A 1 100 ? 10.814 -2.493 -9.963 1.00 95.31 100 VAL A N 1
ATOM 768 C CA . VAL A 1 100 ? 11.074 -3.640 -10.847 1.00 95.31 100 VAL A CA 1
ATOM 769 C C . VAL A 1 100 ? 10.997 -3.183 -12.307 1.00 95.31 100 VAL A C 1
ATOM 771 O O . VAL A 1 100 ? 9.923 -3.147 -12.905 1.00 95.31 100 VAL A O 1
ATOM 774 N N . ALA A 1 101 ? 12.134 -2.791 -12.881 1.00 95.69 101 ALA A N 1
ATOM 775 C CA . ALA A 1 101 ? 12.238 -2.343 -14.269 1.00 95.69 101 ALA A CA 1
ATOM 776 C C . ALA A 1 101 ? 12.405 -3.529 -15.230 1.00 95.69 101 ALA A C 1
ATOM 778 O O . ALA A 1 101 ? 13.335 -4.323 -15.090 1.00 95.69 101 ALA A O 1
ATOM 779 N N . ILE A 1 102 ? 11.522 -3.634 -16.225 1.00 96.50 102 ILE A N 1
ATOM 780 C CA . ILE A 1 102 ? 11.508 -4.743 -17.183 1.00 96.50 102 ILE A CA 1
ATOM 781 C C . ILE A 1 102 ? 11.417 -4.190 -18.609 1.00 96.50 102 ILE A C 1
ATOM 783 O O . ILE A 1 102 ? 10.440 -3.504 -18.926 1.00 96.50 102 ILE A O 1
ATOM 787 N N . PRO A 1 103 ? 12.396 -4.471 -19.490 1.00 95.94 103 PRO A N 1
ATOM 788 C CA . PRO A 1 103 ? 12.257 -4.180 -20.912 1.00 95.94 103 PRO A CA 1
ATOM 789 C C . PRO A 1 103 ? 11.209 -5.103 -21.540 1.00 95.94 103 PRO A C 1
ATOM 791 O O . PRO A 1 103 ? 11.022 -6.237 -21.098 1.00 95.94 103 PRO A O 1
ATOM 794 N N . GLN A 1 104 ? 10.527 -4.648 -22.587 1.00 96.38 104 GLN A N 1
ATOM 795 C CA . GLN A 1 104 ? 9.536 -5.471 -23.275 1.00 96.38 104 GLN A CA 1
ATOM 796 C C . GLN A 1 104 ? 10.175 -6.754 -23.828 1.00 96.38 104 GLN A C 1
ATOM 798 O O . GLN A 1 104 ? 11.230 -6.725 -24.456 1.00 96.38 104 GLN A O 1
ATOM 803 N N . GLY A 1 105 ? 9.534 -7.892 -23.568 1.00 95.31 105 GLY A N 1
ATOM 804 C CA . GLY A 1 105 ? 10.053 -9.232 -23.842 1.00 95.31 105 GLY A CA 1
ATOM 805 C C . GLY A 1 105 ? 11.027 -9.766 -22.785 1.00 95.31 105 GLY A C 1
ATOM 806 O O . GLY A 1 105 ? 11.340 -10.955 -22.811 1.00 95.31 105 GLY A O 1
ATOM 807 N N . GLY A 1 106 ? 11.482 -8.922 -21.859 1.00 95.06 106 GLY A N 1
ATOM 808 C CA . GLY A 1 106 ? 12.407 -9.271 -20.789 1.00 95.06 106 GLY A CA 1
ATOM 809 C C . GLY A 1 106 ? 11.732 -9.858 -19.554 1.00 95.06 106 GLY A C 1
ATOM 810 O O . GLY A 1 106 ? 10.507 -9.852 -19.415 1.00 95.06 106 GLY A O 1
ATOM 811 N N . PHE A 1 107 ? 12.574 -10.341 -18.642 1.00 96.31 107 PHE A N 1
ATOM 812 C CA . PHE A 1 107 ? 12.191 -10.948 -17.374 1.00 96.31 107 PHE A CA 1
ATOM 813 C C . PHE A 1 107 ? 12.928 -10.257 -16.229 1.00 96.31 107 PHE A C 1
ATOM 815 O O . PHE A 1 107 ? 14.108 -9.936 -16.371 1.00 96.31 107 PHE A O 1
ATOM 822 N N . ALA A 1 108 ? 12.267 -10.080 -15.089 1.00 97.00 108 ALA A N 1
ATOM 823 C CA . ALA A 1 108 ? 12.912 -9.632 -13.862 1.00 97.00 108 ALA A CA 1
ATOM 824 C C . ALA A 1 108 ? 12.332 -10.357 -12.639 1.00 97.00 108 ALA A C 1
ATOM 826 O O . ALA A 1 108 ? 11.123 -10.610 -12.595 1.00 97.00 108 ALA A O 1
ATOM 827 N N . PRO A 1 109 ? 13.161 -10.696 -11.639 1.00 96.56 109 PRO A N 1
ATOM 828 C CA . PRO A 1 109 ? 12.665 -11.217 -10.373 1.00 96.56 109 PRO A CA 1
ATOM 829 C C . PRO A 1 109 ? 11.857 -10.147 -9.627 1.00 96.56 109 PRO A C 1
ATOM 831 O O . PRO A 1 109 ? 12.223 -8.971 -9.613 1.00 96.56 109 PRO A O 1
ATOM 834 N N . VAL A 1 110 ? 10.774 -10.558 -8.968 1.00 95.31 110 VAL A N 1
ATOM 835 C CA . VAL A 1 110 ? 9.931 -9.671 -8.152 1.00 95.31 110 VAL A CA 1
ATOM 836 C C . VAL A 1 110 ? 10.357 -9.787 -6.688 1.00 95.31 110 VAL A C 1
ATOM 838 O O . VAL A 1 110 ? 9.714 -10.464 -5.885 1.00 95.31 110 VAL A O 1
ATOM 841 N N . GLY A 1 111 ? 11.489 -9.167 -6.347 1.00 90.31 111 GLY A N 1
ATOM 842 C CA . GLY A 1 111 ? 12.038 -9.171 -4.986 1.00 90.31 111 GLY A CA 1
ATOM 843 C C . GLY A 1 111 ? 12.173 -10.580 -4.386 1.00 90.31 111 GLY A C 1
ATOM 844 O O . GLY A 1 111 ? 12.625 -11.508 -5.052 1.00 90.31 111 GLY A O 1
ATOM 845 N N . GLY A 1 112 ? 11.770 -10.740 -3.120 1.00 89.12 112 GLY A N 1
ATOM 846 C CA . GLY A 1 112 ? 11.850 -12.002 -2.369 1.00 89.12 112 GLY A CA 1
ATOM 847 C C . GLY A 1 112 ? 10.671 -12.967 -2.556 1.00 89.12 112 GLY A C 1
ATOM 848 O O . GLY A 1 112 ? 10.573 -13.945 -1.822 1.00 89.12 112 GLY A O 1
ATOM 849 N N . THR A 1 113 ? 9.764 -12.714 -3.504 1.00 92.56 113 THR A N 1
ATOM 850 C CA . THR A 1 113 ? 8.530 -13.514 -3.689 1.00 92.56 113 THR A CA 1
ATOM 851 C C . THR A 1 113 ? 8.771 -14.902 -4.295 1.00 92.56 113 THR A C 1
ATOM 853 O O . THR A 1 113 ? 7.914 -15.787 -4.217 1.00 92.56 113 THR A O 1
ATOM 856 N N . GLY A 1 114 ? 9.931 -15.096 -4.932 1.00 93.88 114 GLY A N 1
ATOM 857 C CA . GLY A 1 114 ? 10.220 -16.269 -5.761 1.00 93.88 114 GLY A CA 1
ATOM 858 C C . GLY A 1 114 ? 9.558 -16.225 -7.144 1.00 93.88 114 GLY A C 1
ATOM 859 O O . GLY A 1 114 ? 9.602 -17.221 -7.865 1.00 93.88 114 GLY A O 1
ATOM 860 N N . TRP A 1 115 ? 8.946 -15.099 -7.526 1.00 96.69 115 TRP A N 1
ATOM 861 C CA . TRP A 1 115 ? 8.406 -14.903 -8.867 1.00 96.69 115 TRP A CA 1
ATOM 862 C C . TRP A 1 115 ? 9.398 -14.237 -9.804 1.00 96.69 115 TRP A C 1
ATOM 864 O O . TRP A 1 115 ? 10.186 -13.373 -9.415 1.00 96.69 115 TRP A O 1
ATOM 874 N N . VAL A 1 116 ? 9.261 -14.575 -11.079 1.00 97.31 116 VAL A N 1
ATOM 875 C CA . VAL A 1 116 ? 9.850 -13.837 -12.190 1.00 97.31 116 VAL A CA 1
ATOM 876 C C . VAL A 1 116 ? 8.711 -13.256 -13.012 1.00 97.31 116 VAL A C 1
ATOM 878 O O . VAL A 1 116 ? 7.836 -13.983 -13.476 1.00 97.31 116 VAL A O 1
ATOM 881 N N . MET A 1 117 ? 8.706 -11.943 -13.194 1.00 97.94 117 MET A N 1
ATOM 882 C CA . MET A 1 117 ? 7.739 -11.261 -14.040 1.00 97.94 117 MET A CA 1
ATOM 883 C C . MET A 1 117 ? 8.324 -11.050 -15.428 1.00 97.94 117 MET A C 1
ATOM 88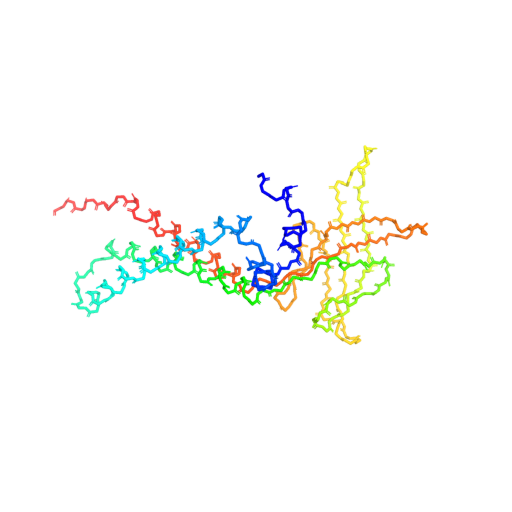5 O O . MET A 1 117 ? 9.480 -10.653 -15.571 1.00 97.94 117 MET A O 1
ATOM 889 N N . ARG A 1 118 ? 7.508 -11.286 -16.451 1.00 97.75 118 ARG A N 1
ATOM 890 C CA . ARG A 1 118 ? 7.796 -10.937 -17.838 1.00 97.75 118 ARG A CA 1
ATOM 891 C C . ARG A 1 118 ? 6.904 -9.788 -18.274 1.00 97.75 118 ARG A C 1
ATOM 893 O O . ARG A 1 118 ? 5.696 -9.834 -18.042 1.00 97.75 118 ARG A O 1
ATOM 900 N N . LEU A 1 119 ? 7.483 -8.811 -18.964 1.00 97.94 119 LEU A N 1
ATOM 901 C CA . LEU A 1 119 ? 6.716 -7.813 -19.704 1.00 97.94 119 LEU A CA 1
ATOM 902 C C . LEU A 1 119 ? 6.444 -8.349 -21.110 1.00 97.94 119 LEU A C 1
ATOM 904 O O . LEU A 1 119 ? 7.332 -8.349 -21.958 1.00 97.94 119 LEU A O 1
ATOM 908 N N . ASP A 1 120 ? 5.234 -8.833 -21.365 1.00 97.50 120 ASP A N 1
ATOM 909 C CA . ASP A 1 120 ? 4.873 -9.391 -22.671 1.00 97.50 120 ASP A CA 1
ATOM 910 C C . ASP A 1 120 ? 4.708 -8.289 -23.718 1.00 97.50 120 ASP A C 1
ATOM 912 O O . ASP A 1 120 ? 5.195 -8.409 -24.843 1.00 97.50 120 ASP A O 1
ATOM 916 N N . ARG A 1 121 ? 4.023 -7.207 -23.338 1.00 96.69 121 ARG A N 1
ATOM 917 C CA . ARG A 1 121 ? 3.729 -6.070 -24.211 1.00 96.69 121 ARG A CA 1
ATOM 918 C C . ARG A 1 121 ? 3.506 -4.810 -23.389 1.00 96.69 121 ARG A C 1
ATOM 920 O O . ARG A 1 121 ? 2.842 -4.875 -22.358 1.00 96.69 121 ARG A O 1
ATOM 927 N N . PHE A 1 122 ? 4.017 -3.684 -23.867 1.00 96.25 122 PHE A N 1
ATOM 928 C CA . PHE A 1 122 ? 3.727 -2.367 -23.325 1.00 96.25 122 PHE A CA 1
ATOM 929 C C . PHE A 1 122 ? 3.144 -1.477 -24.421 1.00 96.25 122 PHE A C 1
ATOM 931 O O . PHE A 1 122 ? 3.713 -1.369 -25.505 1.00 96.25 122 PHE A O 1
ATOM 938 N N . ASP A 1 123 ? 2.016 -0.838 -24.131 1.00 94.62 123 ASP A N 1
ATOM 939 C CA . ASP A 1 123 ? 1.363 0.109 -25.028 1.00 94.62 123 ASP A CA 1
ATOM 940 C C . ASP A 1 123 ? 1.154 1.424 -24.276 1.00 94.62 123 ASP A C 1
ATOM 942 O O . ASP A 1 123 ? 0.573 1.429 -23.191 1.00 94.62 123 ASP A O 1
ATOM 946 N N . ALA A 1 124 ? 1.605 2.535 -24.859 1.00 93.50 124 ALA A N 1
ATOM 947 C CA . ALA A 1 124 ? 1.389 3.876 -24.331 1.00 93.50 124 ALA A CA 1
ATOM 948 C C . ALA A 1 124 ? 0.879 4.801 -25.439 1.00 93.50 124 ALA A C 1
ATOM 950 O O . ALA A 1 124 ? 1.461 4.887 -26.520 1.00 93.50 124 ALA A O 1
ATOM 951 N N . VAL A 1 125 ? -0.212 5.505 -25.155 1.00 92.62 125 VAL A N 1
ATOM 952 C CA . VAL A 1 125 ? -0.785 6.537 -26.017 1.00 92.62 125 VAL A CA 1
ATOM 953 C C . VAL A 1 125 ? -0.309 7.883 -25.495 1.00 92.62 125 VAL A C 1
ATOM 955 O O . VAL A 1 125 ? -0.747 8.330 -24.436 1.00 92.62 125 VAL A O 1
ATOM 958 N N . MET A 1 126 ? 0.588 8.527 -26.235 1.00 91.12 126 MET A N 1
ATOM 959 C CA . MET A 1 126 ? 1.115 9.846 -25.888 1.00 91.12 126 MET A CA 1
ATOM 960 C C . MET A 1 126 ? 0.228 10.947 -26.474 1.00 91.12 126 MET A C 1
ATOM 962 O O . MET A 1 126 ? -0.242 10.845 -27.608 1.00 91.12 126 MET A O 1
ATOM 966 N N . ALA A 1 127 ? -0.005 12.000 -25.699 1.00 92.06 127 ALA A N 1
ATOM 967 C CA . ALA A 1 127 ? -0.612 13.230 -26.181 1.00 92.06 127 ALA A CA 1
ATOM 968 C C . ALA A 1 127 ? 0.387 14.017 -27.058 1.00 92.06 127 ALA A C 1
ATOM 970 O O . ALA A 1 127 ? 1.600 13.832 -26.905 1.00 92.06 127 ALA A O 1
ATOM 971 N N . PRO A 1 128 ? -0.084 14.912 -27.948 1.00 90.94 128 PRO A N 1
ATOM 972 C CA . PRO A 1 128 ? 0.788 15.752 -28.775 1.00 90.94 128 PRO A CA 1
ATOM 973 C C . PRO A 1 128 ? 1.796 16.575 -27.962 1.00 90.94 128 PRO A C 1
ATOM 975 O O . PRO A 1 128 ? 2.900 16.836 -28.428 1.00 90.94 128 PRO A O 1
ATOM 978 N N . GLU A 1 129 ? 1.438 16.946 -26.732 1.00 92.25 129 GLU A N 1
ATOM 979 C CA . GLU A 1 129 ? 2.277 17.724 -25.818 1.00 92.25 129 GLU A CA 1
ATOM 980 C C . GLU A 1 129 ? 3.304 16.862 -25.052 1.00 92.25 129 GLU A C 1
ATOM 982 O O . GLU A 1 129 ? 4.069 17.386 -24.245 1.00 92.25 129 GLU A O 1
ATOM 987 N N . GLY A 1 130 ? 3.336 15.543 -25.285 1.00 86.06 130 GLY A N 1
ATOM 988 C CA . GLY A 1 130 ? 4.372 14.639 -24.776 1.00 86.06 130 GLY A CA 1
ATOM 989 C C . GLY A 1 130 ? 4.078 13.953 -23.437 1.00 86.06 130 GLY A C 1
ATOM 990 O O . GLY A 1 130 ? 4.940 13.233 -22.937 1.00 86.06 130 GLY A O 1
ATOM 991 N N . TYR A 1 131 ? 2.884 14.115 -22.859 1.00 87.19 131 TYR A N 1
ATOM 992 C CA . TYR A 1 131 ? 2.459 13.369 -21.664 1.00 87.19 131 TYR A CA 1
ATOM 993 C C . TYR A 1 131 ? 1.633 12.122 -22.036 1.00 87.19 131 TYR A C 1
ATOM 995 O O . TYR A 1 131 ? 0.963 12.114 -23.071 1.00 87.19 131 TYR A O 1
ATOM 1003 N N . PRO A 1 132 ? 1.648 11.050 -21.225 1.00 89.94 132 PRO A N 1
ATOM 1004 C CA . PRO A 1 132 ? 0.830 9.869 -21.487 1.00 89.94 132 PRO A CA 1
ATOM 1005 C C . PRO A 1 132 ? -0.654 10.126 -21.222 1.00 89.94 132 PRO A C 1
ATOM 1007 O O . PRO A 1 132 ? -1.033 10.589 -20.149 1.00 89.94 132 PRO A O 1
ATOM 1010 N N . LYS A 1 133 ? -1.501 9.764 -22.186 1.00 92.38 133 LYS A N 1
ATOM 1011 C CA . LYS A 1 133 ? -2.964 9.776 -22.066 1.00 92.38 133 LYS A CA 1
ATOM 1012 C C . LYS A 1 133 ? -3.507 8.454 -21.526 1.00 92.38 133 LYS A C 1
ATOM 1014 O O . LYS A 1 133 ? -4.431 8.457 -20.721 1.00 92.38 133 LYS A O 1
ATOM 1019 N N . ASP A 1 134 ? -2.950 7.340 -21.988 1.00 92.62 134 ASP A N 1
ATOM 1020 C CA . ASP A 1 134 ? -3.276 5.992 -21.518 1.00 92.62 134 ASP A CA 1
ATOM 1021 C C . ASP A 1 134 ? -2.039 5.105 -21.654 1.00 92.62 134 ASP A C 1
ATOM 1023 O O . ASP A 1 134 ? -1.225 5.307 -22.559 1.00 92.62 134 ASP A O 1
ATOM 1027 N N . PHE A 1 135 ? -1.886 4.136 -20.762 1.00 94.62 135 PHE A N 1
ATOM 1028 C CA . PHE A 1 135 ? -0.827 3.142 -20.846 1.00 94.62 135 PHE A CA 1
ATOM 1029 C C . PHE A 1 135 ? -1.265 1.827 -20.210 1.00 94.62 135 PHE A C 1
ATOM 1031 O O . PHE A 1 135 ? -2.010 1.788 -19.228 1.00 94.62 135 PHE A O 1
ATOM 1038 N N . SER A 1 136 ? -0.781 0.731 -20.781 1.00 96.94 136 SER A N 1
ATOM 1039 C CA . SER A 1 136 ? -1.067 -0.613 -20.299 1.00 96.94 136 SER A CA 1
ATOM 1040 C C . SER A 1 136 ? 0.128 -1.534 -20.501 1.00 96.94 136 SER A C 1
ATOM 1042 O O . SER A 1 136 ? 0.884 -1.400 -21.465 1.00 96.94 136 SER A O 1
ATOM 1044 N N . ALA A 1 137 ? 0.297 -2.479 -19.582 1.00 97.69 137 ALA A N 1
ATOM 1045 C CA . ALA A 1 137 ? 1.327 -3.500 -19.663 1.00 97.69 137 ALA A CA 1
ATOM 1046 C C . ALA A 1 137 ? 0.694 -4.884 -19.552 1.00 97.69 137 ALA A C 1
ATOM 1048 O O . ALA A 1 137 ? 0.096 -5.219 -18.534 1.00 97.69 137 ALA A O 1
ATOM 1049 N N . THR A 1 138 ? 0.850 -5.713 -20.579 1.00 98.12 138 THR A N 1
ATOM 1050 C CA . THR A 1 138 ? 0.556 -7.142 -20.455 1.00 98.12 138 THR A CA 1
ATOM 1051 C C . THR A 1 138 ? 1.736 -7.807 -19.766 1.00 98.12 138 THR A C 1
ATOM 1053 O O . THR A 1 138 ? 2.855 -7.756 -20.282 1.00 98.12 138 THR A O 1
ATOM 1056 N N . VAL A 1 139 ? 1.491 -8.424 -18.615 1.00 97.94 139 VAL A N 1
ATOM 1057 C CA . VAL A 1 139 ? 2.525 -9.092 -17.823 1.00 97.94 139 VAL A CA 1
ATOM 1058 C C . VAL A 1 139 ? 2.129 -10.526 -17.505 1.00 97.94 139 VAL A C 1
ATOM 1060 O O . VAL A 1 139 ? 0.951 -10.837 -17.301 1.00 97.94 139 VAL A O 1
ATOM 1063 N N . THR A 1 140 ? 3.137 -11.388 -17.415 1.00 98.38 140 THR A N 1
ATOM 1064 C CA . THR A 1 140 ? 2.990 -12.769 -16.955 1.00 98.38 140 THR A CA 1
ATOM 1065 C C . THR A 1 140 ? 3.944 -13.013 -15.792 1.00 98.38 140 THR A C 1
ATOM 1067 O O . THR A 1 140 ? 5.143 -12.751 -15.896 1.00 98.38 140 THR A O 1
ATOM 1070 N N . LEU A 1 141 ? 3.413 -13.515 -14.681 1.00 97.88 141 LEU A N 1
ATOM 1071 C CA . LEU A 1 141 ? 4.183 -13.994 -13.541 1.00 97.88 141 LEU A CA 1
ATOM 1072 C C . LEU A 1 141 ? 4.495 -15.472 -13.712 1.00 97.88 141 LEU A C 1
ATOM 1074 O O . LEU A 1 141 ? 3.617 -16.275 -14.035 1.00 97.88 141 LEU A O 1
ATOM 1078 N N . PHE A 1 142 ? 5.735 -15.829 -13.416 1.00 97.69 142 PHE A N 1
ATOM 1079 C CA . PHE A 1 142 ? 6.231 -17.191 -13.411 1.00 97.69 142 PHE A CA 1
ATOM 1080 C C . PHE A 1 142 ? 6.723 -17.553 -12.016 1.00 97.69 142 PHE A C 1
ATOM 1082 O O . PHE A 1 142 ? 7.382 -16.749 -11.357 1.00 97.69 142 PHE A O 1
ATOM 1089 N N . ARG A 1 143 ? 6.451 -18.787 -11.595 1.00 96.25 143 ARG A N 1
ATOM 1090 C CA . ARG A 1 143 ? 7.181 -19.455 -10.517 1.00 96.25 143 ARG A CA 1
ATOM 1091 C C . ARG A 1 143 ? 8.014 -20.546 -11.178 1.00 96.25 143 ARG A C 1
ATOM 1093 O O . ARG A 1 143 ? 7.469 -21.409 -11.869 1.00 96.25 143 ARG A O 1
ATOM 1100 N N . ASP A 1 144 ? 9.332 -20.435 -11.060 1.00 89.81 144 ASP A N 1
ATOM 1101 C CA . ASP A 1 144 ? 10.304 -21.219 -11.827 1.00 89.81 144 ASP A CA 1
ATOM 1102 C C . ASP A 1 144 ? 10.111 -21.077 -13.349 1.00 89.81 144 ASP A C 1
ATOM 1104 O O . ASP A 1 144 ? 10.548 -20.097 -13.951 1.00 89.81 144 ASP A O 1
ATOM 1108 N N . ARG A 1 145 ? 9.444 -22.046 -13.987 1.00 90.69 145 ARG A N 1
ATOM 1109 C CA . ARG A 1 145 ? 9.119 -22.045 -15.427 1.00 90.69 145 ARG A CA 1
ATOM 1110 C C . ARG A 1 145 ? 7.618 -22.075 -15.706 1.00 90.69 145 ARG A C 1
ATOM 1112 O O . ARG A 1 145 ? 7.216 -22.066 -16.868 1.00 90.69 145 ARG A O 1
ATOM 1119 N N . THR A 1 146 ? 6.794 -22.108 -14.665 1.00 95.38 146 THR A N 1
ATOM 1120 C CA . THR A 1 146 ? 5.346 -22.260 -14.792 1.00 95.38 146 THR A CA 1
ATOM 1121 C C . THR A 1 146 ? 4.676 -20.891 -14.693 1.00 95.38 146 THR A C 1
ATOM 1123 O O . THR A 1 146 ? 4.905 -20.190 -13.704 1.00 95.38 146 THR A O 1
ATOM 1126 N N . PRO A 1 147 ? 3.852 -20.484 -15.676 1.00 96.81 147 PRO A N 1
ATOM 1127 C CA . PRO A 1 147 ? 3.068 -19.260 -15.564 1.00 96.81 147 PRO A CA 1
ATOM 1128 C C . PRO A 1 147 ? 2.003 -19.428 -14.470 1.00 96.81 147 PRO A C 1
ATOM 1130 O O . PRO A 1 147 ? 1.186 -20.345 -14.536 1.00 96.81 147 PRO A O 1
ATOM 1133 N N . VAL A 1 148 ? 2.018 -18.550 -13.465 1.00 97.25 148 VAL A N 1
ATOM 1134 C CA . VAL A 1 148 ? 1.106 -18.591 -12.302 1.00 97.25 148 VAL A CA 1
ATOM 1135 C C . VAL A 1 148 ? 0.030 -17.507 -12.346 1.00 97.25 148 VAL A C 1
ATOM 1137 O O . VAL A 1 148 ? -1.042 -17.678 -11.770 1.00 97.25 148 VAL A O 1
ATOM 1140 N N . ALA A 1 149 ? 0.283 -16.409 -13.059 1.00 97.06 149 ALA A N 1
ATOM 1141 C CA . ALA A 1 149 ? -0.704 -15.371 -13.323 1.00 97.06 149 ALA A CA 1
ATOM 1142 C C . ALA A 1 149 ? -0.362 -14.631 -14.615 1.00 97.06 149 ALA A C 1
ATOM 1144 O O . ALA A 1 149 ? 0.807 -14.466 -14.956 1.00 97.06 149 ALA A O 1
ATOM 1145 N N . ARG A 1 150 ? -1.382 -14.147 -15.317 1.00 97.56 150 ARG A N 1
ATOM 1146 C CA . ARG A 1 150 ? -1.228 -13.280 -16.484 1.00 97.56 150 ARG A CA 1
ATOM 1147 C C . ARG A 1 150 ? -2.349 -12.257 -16.491 1.00 97.56 150 ARG A C 1
ATOM 1149 O O . ARG A 1 150 ? -3.493 -12.610 -16.217 1.00 97.56 150 ARG A O 1
ATOM 1156 N N . GLY A 1 151 ? -2.035 -11.015 -16.832 1.00 96.94 151 GLY A N 1
ATOM 1157 C CA . GLY A 1 151 ? -3.036 -9.960 -16.915 1.00 96.94 151 GLY A CA 1
ATOM 1158 C C . GLY A 1 151 ? -2.516 -8.695 -17.575 1.00 96.94 151 GLY A C 1
ATOM 1159 O O . GLY A 1 151 ? -1.336 -8.583 -17.908 1.00 96.94 151 GLY A O 1
ATOM 1160 N N . VAL A 1 152 ? -3.429 -7.749 -17.772 1.00 97.44 152 VAL A N 1
ATOM 1161 C CA . VAL A 1 152 ? -3.114 -6.403 -18.247 1.00 97.44 152 VAL A CA 1
ATOM 1162 C C . VAL A 1 152 ? -3.142 -5.474 -17.044 1.00 97.44 152 VAL A C 1
ATOM 1164 O O . VAL A 1 152 ? -4.162 -5.372 -16.373 1.00 97.44 152 VAL A O 1
ATOM 1167 N N . VAL A 1 153 ? -2.018 -4.822 -16.770 1.00 97.44 153 VAL A N 1
ATOM 1168 C CA . VAL A 1 153 ? -1.886 -3.813 -15.721 1.00 97.44 153 VAL A CA 1
ATOM 1169 C C . VAL A 1 153 ? -2.135 -2.440 -16.330 1.00 97.44 153 VAL A C 1
ATOM 1171 O O . VAL A 1 153 ? -1.541 -2.099 -17.355 1.00 97.44 153 VAL A O 1
ATOM 1174 N N . ARG A 1 154 ? -2.993 -1.644 -15.691 1.00 95.75 154 ARG A N 1
ATOM 1175 C CA . ARG A 1 154 ? -3.265 -0.232 -16.022 1.00 95.75 154 ARG A CA 1
ATOM 1176 C C . ARG A 1 154 ? -3.251 0.602 -14.742 1.00 95.75 154 ARG A C 1
ATOM 1178 O O . ARG A 1 154 ? -3.221 0.046 -13.648 1.00 95.75 154 ARG A O 1
ATOM 1185 N N . THR A 1 155 ? -3.331 1.927 -14.861 1.00 88.69 155 THR A N 1
ATOM 1186 C CA . THR A 1 155 ? -3.257 2.871 -13.726 1.00 88.69 155 THR A CA 1
ATOM 1187 C C . THR A 1 155 ? -4.157 2.503 -12.539 1.00 88.69 155 THR A C 1
ATOM 1189 O O . THR A 1 155 ? -3.715 2.588 -11.400 1.00 88.69 155 THR A O 1
ATOM 1192 N N . ASN A 1 156 ? -5.390 2.056 -12.798 1.00 90.25 156 ASN A N 1
ATOM 1193 C CA . ASN A 1 156 ? -6.365 1.678 -11.764 1.00 90.25 156 ASN A CA 1
ATOM 1194 C C . ASN A 1 156 ? -6.791 0.203 -11.847 1.00 90.25 156 ASN A C 1
ATOM 1196 O O . ASN A 1 156 ? -7.749 -0.204 -11.195 1.00 90.25 156 ASN A O 1
ATOM 1200 N N . GLU A 1 157 ? -6.091 -0.595 -12.651 1.00 95.62 157 GLU A N 1
ATOM 1201 C CA . GLU A 1 157 ? -6.364 -2.021 -12.843 1.00 95.62 157 GLU A CA 1
ATOM 1202 C C . GLU A 1 157 ? -5.056 -2.786 -12.602 1.00 95.62 157 GLU A C 1
ATOM 1204 O O . GLU A 1 157 ? -4.360 -3.140 -13.556 1.00 95.62 157 GLU A O 1
ATOM 1209 N N . PRO A 1 158 ? -4.644 -2.961 -11.332 1.00 96.31 158 PRO A N 1
ATOM 1210 C CA . PRO A 1 158 ? -3.453 -3.730 -11.003 1.00 96.31 158 PRO A CA 1
ATOM 1211 C C . PRO A 1 158 ? -3.679 -5.229 -11.212 1.00 96.31 158 PRO A C 1
ATOM 1213 O O . PRO A 1 158 ? -4.802 -5.732 -11.126 1.00 96.31 158 PRO A O 1
ATOM 1216 N N . LEU A 1 159 ? -2.588 -5.969 -11.409 1.00 97.19 159 LEU A N 1
ATOM 1217 C CA . LEU A 1 159 ? -2.634 -7.430 -11.376 1.00 97.19 159 LEU A CA 1
ATOM 1218 C C . LEU A 1 159 ? -2.496 -7.905 -9.928 1.00 97.19 159 LEU A C 1
ATOM 1220 O O . LEU A 1 159 ? -1.472 -7.654 -9.293 1.00 97.19 159 LEU A O 1
ATOM 1224 N N . PHE A 1 160 ? -3.505 -8.618 -9.425 1.00 95.81 160 PHE A N 1
ATOM 1225 C CA . PHE A 1 160 ? -3.467 -9.228 -8.098 1.00 95.81 160 PHE A CA 1
ATOM 1226 C C . PHE A 1 160 ? -3.051 -10.699 -8.157 1.00 95.81 160 PHE A C 1
ATOM 1228 O O . PHE A 1 160 ? -3.632 -11.486 -8.905 1.00 95.81 160 PHE A O 1
ATOM 1235 N N . HIS A 1 161 ? -2.080 -11.090 -7.330 1.00 96.06 161 HIS A N 1
ATOM 1236 C CA . HIS A 1 161 ? -1.657 -12.483 -7.178 1.00 96.06 161 HIS A CA 1
ATOM 1237 C C . HIS A 1 161 ? -1.076 -12.744 -5.778 1.00 96.06 161 HIS A C 1
ATOM 1239 O O . HIS A 1 161 ? -0.280 -11.951 -5.286 1.00 96.06 161 HIS A O 1
ATOM 1245 N N . GLU A 1 162 ? -1.506 -13.825 -5.112 1.00 93.25 162 GLU A N 1
ATOM 1246 C CA . GLU A 1 162 ? -1.118 -14.214 -3.733 1.00 93.25 162 GLU A CA 1
ATOM 1247 C C . GLU A 1 162 ? -1.065 -13.042 -2.715 1.00 93.25 162 GLU A C 1
ATOM 1249 O O . GLU A 1 162 ? -0.187 -12.964 -1.857 1.00 93.25 162 GLU A O 1
ATOM 1254 N N . GLY A 1 163 ? -2.017 -12.105 -2.802 1.00 91.69 163 GLY A N 1
ATOM 1255 C CA . GLY A 1 163 ? -2.107 -10.943 -1.905 1.00 91.69 163 GLY A CA 1
ATOM 1256 C C . GLY A 1 163 ? -1.225 -9.747 -2.283 1.00 91.69 163 GLY A C 1
ATOM 1257 O O . GLY A 1 163 ? -1.316 -8.714 -1.623 1.00 91.69 163 GLY A O 1
ATOM 1258 N N . TYR A 1 164 ? -0.417 -9.849 -3.340 1.00 95.69 164 TYR A N 1
ATOM 1259 C CA . TYR A 1 164 ? 0.295 -8.717 -3.931 1.00 95.69 164 TYR A CA 1
ATOM 1260 C C . TYR A 1 164 ? -0.548 -8.066 -5.023 1.00 95.69 164 TYR A C 1
ATOM 1262 O O . TYR A 1 164 ? -1.174 -8.760 -5.822 1.00 95.69 164 TYR A O 1
ATOM 1270 N N . GLY A 1 165 ? -0.523 -6.739 -5.083 1.00 96.00 165 GLY A N 1
ATOM 1271 C CA . GLY A 1 165 ? -0.929 -5.960 -6.247 1.00 96.00 165 GLY A CA 1
ATOM 1272 C C . GLY A 1 165 ? 0.303 -5.459 -6.994 1.00 96.00 165 GLY A C 1
ATOM 1273 O O . GLY A 1 165 ? 1.210 -4.900 -6.376 1.00 96.00 165 GLY A O 1
ATOM 1274 N N . ILE A 1 166 ? 0.329 -5.661 -8.309 1.00 97.06 166 ILE A N 1
ATOM 1275 C CA . ILE A 1 166 ? 1.381 -5.182 -9.208 1.00 97.06 166 ILE A CA 1
ATOM 1276 C C . ILE A 1 166 ? 0.877 -3.940 -9.933 1.00 97.06 166 ILE A C 1
ATOM 1278 O O . ILE A 1 166 ? -0.139 -3.990 -10.631 1.00 97.06 166 ILE A O 1
ATOM 1282 N N . TYR A 1 167 ? 1.615 -2.845 -9.788 1.00 96.31 167 TYR A N 1
ATOM 1283 C CA . TYR A 1 167 ? 1.269 -1.524 -10.303 1.00 96.31 167 TYR A CA 1
ATOM 1284 C C . TYR A 1 167 ? 2.351 -1.029 -11.253 1.00 96.31 167 TYR A C 1
ATOM 1286 O O . TYR A 1 167 ? 3.535 -1.221 -10.988 1.00 96.31 167 TYR A O 1
ATOM 1294 N N . ILE A 1 168 ? 1.965 -0.344 -12.331 1.00 95.81 168 ILE A N 1
ATOM 1295 C CA . ILE A 1 168 ? 2.920 0.397 -13.164 1.00 95.81 168 ILE A CA 1
ATOM 1296 C C . ILE A 1 168 ? 3.265 1.693 -12.436 1.00 95.81 168 ILE A C 1
ATOM 1298 O O . ILE A 1 168 ? 2.391 2.515 -12.166 1.00 95.81 168 ILE A O 1
ATOM 1302 N N . LYS A 1 169 ? 4.547 1.875 -12.131 1.00 93.50 169 LYS A N 1
ATOM 1303 C CA . LYS A 1 169 ? 5.067 3.057 -11.444 1.00 93.50 169 LYS A CA 1
ATOM 1304 C C . LYS A 1 169 ? 5.631 4.089 -12.409 1.00 93.50 169 LYS A C 1
ATOM 1306 O O . LYS A 1 169 ? 5.458 5.287 -12.205 1.00 93.50 169 LYS A O 1
ATOM 1311 N N . ASN A 1 170 ? 6.339 3.619 -13.427 1.00 93.88 170 ASN A N 1
ATOM 1312 C CA . ASN A 1 170 ? 6.966 4.452 -14.443 1.00 93.88 170 ASN A CA 1
ATOM 1313 C C . ASN A 1 170 ? 7.140 3.636 -15.728 1.00 93.88 170 ASN A C 1
ATOM 1315 O O . ASN A 1 170 ? 7.001 2.414 -15.718 1.00 93.88 170 ASN A O 1
ATOM 1319 N N . PHE A 1 171 ? 7.458 4.288 -16.832 1.00 95.00 171 PHE A N 1
ATOM 1320 C CA . PHE A 1 171 ? 7.785 3.634 -18.089 1.00 95.00 171 PHE A CA 1
ATOM 1321 C C . PHE A 1 171 ? 8.667 4.551 -18.928 1.00 95.00 171 PHE A C 1
ATOM 1323 O O . PHE A 1 171 ? 8.806 5.743 -18.654 1.00 95.00 171 PHE A O 1
ATOM 1330 N N . GLY A 1 172 ? 9.255 3.997 -19.976 1.00 93.06 172 GLY A N 1
ATOM 1331 C CA . GLY A 1 172 ? 10.003 4.798 -20.921 1.00 93.06 172 GLY A CA 1
ATOM 1332 C C . GLY A 1 172 ? 10.607 3.964 -22.026 1.00 93.06 172 GLY A C 1
ATOM 1333 O O . GLY A 1 172 ? 10.226 2.818 -22.270 1.00 93.06 172 GLY A O 1
ATOM 1334 N N . THR A 1 173 ? 11.597 4.562 -22.670 1.00 91.56 173 THR A N 1
ATOM 1335 C CA . THR A 1 173 ? 12.355 3.935 -23.741 1.00 91.56 173 THR A CA 1
ATOM 1336 C C . THR A 1 173 ? 13.796 3.797 -23.283 1.00 91.56 173 THR A C 1
ATOM 1338 O O . THR A 1 173 ? 14.392 4.741 -22.765 1.00 91.56 173 THR A O 1
ATOM 1341 N N . SER A 1 174 ? 14.352 2.600 -23.421 1.00 87.38 174 SER A N 1
ATOM 1342 C CA . SER A 1 174 ? 15.762 2.347 -23.131 1.00 87.38 174 SER A CA 1
ATOM 1343 C C . SER A 1 174 ? 16.668 3.111 -24.114 1.00 87.38 174 SER A C 1
ATOM 1345 O O . SER A 1 174 ? 16.201 3.506 -25.186 1.00 87.38 174 SER A O 1
ATOM 1347 N N . PRO A 1 175 ? 17.975 3.264 -23.822 1.00 86.00 175 PRO A N 1
ATOM 1348 C CA . PRO A 1 175 ? 18.922 3.904 -24.744 1.00 86.00 175 PRO A CA 1
ATOM 1349 C C . PRO A 1 175 ? 18.952 3.286 -26.153 1.00 86.00 175 PRO A C 1
ATOM 1351 O O . PRO A 1 175 ? 19.318 3.952 -27.114 1.00 86.00 175 PRO A O 1
ATOM 1354 N N . TRP A 1 176 ? 18.535 2.023 -26.277 1.00 85.62 176 TRP A N 1
ATOM 1355 C CA . TRP A 1 176 ? 18.486 1.260 -27.525 1.00 85.62 176 TRP A CA 1
ATOM 1356 C C . TRP A 1 176 ? 17.114 1.299 -28.219 1.00 85.62 176 TRP A C 1
ATOM 1358 O O . TRP A 1 176 ? 16.866 0.520 -29.134 1.00 85.62 176 TRP A O 1
ATOM 1368 N N . GLY A 1 177 ? 16.191 2.156 -27.773 1.00 85.75 177 GLY A N 1
ATOM 1369 C CA . GLY A 1 177 ? 14.869 2.310 -28.389 1.00 85.75 177 GLY A CA 1
ATOM 1370 C C . GLY A 1 177 ? 13.814 1.290 -27.938 1.00 85.75 177 GLY A C 1
ATOM 1371 O O . GLY A 1 177 ? 12.654 1.416 -28.318 1.00 85.75 177 GLY A O 1
ATOM 1372 N N . ALA A 1 178 ? 14.170 0.298 -27.115 1.00 89.00 178 ALA A N 1
ATOM 1373 C CA . ALA A 1 178 ? 13.212 -0.697 -26.629 1.00 89.00 178 ALA A CA 1
ATOM 1374 C C . ALA A 1 178 ? 12.334 -0.128 -25.493 1.00 89.00 178 ALA A C 1
ATOM 1376 O O . ALA A 1 178 ? 12.901 0.465 -24.564 1.00 89.00 178 ALA A O 1
ATOM 1377 N N . PRO A 1 179 ? 10.999 -0.324 -25.513 1.00 94.50 179 PRO A N 1
ATOM 1378 C CA . PRO A 1 179 ? 10.116 0.085 -24.423 1.00 94.50 179 PRO A CA 1
ATOM 1379 C C . PRO A 1 179 ? 10.427 -0.689 -23.141 1.00 94.50 179 PRO A C 1
ATOM 1381 O O . PRO A 1 179 ? 10.760 -1.876 -23.189 1.00 94.50 179 PRO A O 1
ATOM 1384 N N . TYR A 1 180 ? 10.264 -0.045 -21.992 1.00 95.75 180 TYR A N 1
ATOM 1385 C CA . TYR A 1 180 ? 10.308 -0.694 -20.686 1.00 95.75 180 TYR A CA 1
ATOM 1386 C C . TYR A 1 180 ? 9.238 -0.117 -19.761 1.00 95.75 180 TYR A C 1
ATOM 1388 O O . TYR A 1 180 ? 8.821 1.033 -19.908 1.00 95.75 180 TYR A O 1
ATOM 1396 N N . ALA A 1 181 ? 8.834 -0.911 -18.776 1.00 96.69 181 ALA A N 1
ATOM 1397 C CA . ALA A 1 181 ? 7.967 -0.474 -17.691 1.00 96.69 181 ALA A CA 1
ATOM 1398 C C . ALA A 1 181 ? 8.610 -0.809 -16.343 1.00 96.69 181 ALA A C 1
ATOM 1400 O O . ALA A 1 181 ? 9.337 -1.794 -16.206 1.00 96.69 181 ALA A O 1
ATOM 1401 N N . VAL A 1 182 ? 8.360 0.045 -15.360 1.00 96.69 182 VAL A N 1
ATOM 1402 C CA . VAL A 1 182 ? 8.797 -0.099 -13.975 1.00 96.69 182 VAL A CA 1
ATOM 1403 C C . VAL A 1 182 ? 7.575 -0.409 -13.139 1.00 96.69 182 VAL A C 1
ATOM 1405 O O . VAL A 1 182 ? 6.583 0.319 -13.204 1.00 96.69 182 VAL A O 1
ATOM 1408 N N . PHE A 1 183 ? 7.660 -1.468 -12.349 1.00 96.94 183 PHE A N 1
ATOM 1409 C CA . PHE A 1 183 ? 6.562 -1.945 -11.531 1.00 96.94 183 PHE A CA 1
ATOM 1410 C C . PHE A 1 183 ? 6.891 -1.874 -10.047 1.00 96.94 183 PHE A C 1
ATOM 1412 O O . PHE A 1 183 ? 8.022 -2.143 -9.645 1.00 96.94 183 PHE A O 1
ATOM 1419 N N . ASP A 1 184 ? 5.867 -1.592 -9.250 1.00 95.75 184 ASP A N 1
ATOM 1420 C CA . ASP A 1 184 ? 5.893 -1.791 -7.806 1.00 95.75 184 ASP A CA 1
ATOM 1421 C C . ASP A 1 184 ? 4.976 -2.972 -7.472 1.00 95.75 184 ASP A C 1
ATOM 1423 O O . ASP A 1 184 ? 3.841 -3.041 -7.954 1.00 95.75 184 ASP A O 1
ATOM 1427 N N . ALA A 1 185 ? 5.455 -3.898 -6.643 1.00 95.81 185 ALA A N 1
ATOM 1428 C CA . ALA A 1 185 ? 4.640 -4.971 -6.086 1.00 95.81 185 ALA A CA 1
ATOM 1429 C C . ALA A 1 185 ? 4.422 -4.721 -4.591 1.00 95.81 185 ALA A C 1
ATOM 1431 O O . ALA A 1 185 ? 5.375 -4.657 -3.817 1.00 95.81 185 ALA A O 1
ATOM 1432 N N . ASN A 1 186 ? 3.159 -4.586 -4.190 1.00 94.94 186 ASN A N 1
ATOM 1433 C CA . ASN A 1 186 ? 2.781 -4.231 -2.825 1.00 94.94 186 ASN A CA 1
ATOM 1434 C C . ASN A 1 186 ? 1.827 -5.271 -2.245 1.00 94.94 186 ASN A C 1
ATOM 1436 O O . ASN A 1 186 ? 0.812 -5.590 -2.866 1.00 94.94 186 ASN A O 1
ATOM 1440 N N . ARG A 1 187 ? 2.115 -5.745 -1.035 1.00 94.56 187 ARG A N 1
ATOM 1441 C CA . ARG A 1 187 ? 1.227 -6.598 -0.246 1.00 94.56 187 ARG A CA 1
ATOM 1442 C C . ARG A 1 187 ? 0.716 -5.825 0.957 1.00 94.56 187 ARG A C 1
ATOM 1444 O O . ARG A 1 187 ? 1.496 -5.389 1.801 1.00 94.56 187 ARG A O 1
ATOM 1451 N N . ASP A 1 188 ? -0.603 -5.721 1.050 1.00 93.25 188 ASP A N 1
ATOM 1452 C CA . ASP A 1 188 ? -1.296 -5.072 2.158 1.00 93.25 188 ASP A CA 1
ATOM 1453 C C . ASP A 1 188 ? -2.267 -6.077 2.813 1.00 93.25 188 ASP A C 1
ATOM 1455 O O . ASP A 1 188 ? -3.401 -6.242 2.354 1.00 93.25 188 ASP A O 1
ATOM 1459 N N . PRO A 1 189 ? -1.822 -6.818 3.847 1.00 94.88 189 PRO A N 1
ATOM 1460 C CA . PRO A 1 189 ? -2.636 -7.855 4.477 1.00 94.88 189 PRO A CA 1
ATOM 1461 C C . PRO A 1 189 ? -3.826 -7.301 5.270 1.00 94.88 189 PRO A C 1
ATOM 1463 O O . PRO A 1 189 ? -4.777 -8.042 5.514 1.00 94.88 189 PRO A O 1
ATOM 1466 N N . GLY A 1 190 ? -3.789 -6.033 5.693 1.00 94.44 190 GLY A N 1
ATOM 1467 C CA . GLY A 1 190 ? -4.875 -5.418 6.453 1.00 94.44 190 GLY A CA 1
ATOM 1468 C C . GLY A 1 190 ? -5.892 -4.683 5.585 1.00 94.44 190 GLY A C 1
ATOM 1469 O O . GLY A 1 190 ? -6.974 -4.396 6.087 1.00 94.44 190 GLY A O 1
ATOM 1470 N N . ALA A 1 191 ? -5.611 -4.415 4.306 1.00 93.25 191 ALA A N 1
ATOM 1471 C CA . ALA A 1 191 ? -6.473 -3.628 3.416 1.00 93.25 191 ALA A CA 1
ATOM 1472 C C . ALA A 1 191 ? -7.957 -4.037 3.437 1.00 93.25 191 ALA A C 1
ATOM 1474 O O . ALA A 1 191 ? -8.843 -3.192 3.588 1.00 93.25 191 ALA A O 1
ATOM 1475 N N . THR A 1 192 ? -8.252 -5.334 3.320 1.00 93.69 192 THR A N 1
ATOM 1476 C CA . THR A 1 192 ? -9.638 -5.832 3.322 1.00 93.69 192 THR A CA 1
ATOM 1477 C C . THR A 1 192 ? -10.310 -5.622 4.678 1.00 93.69 192 THR A C 1
ATOM 1479 O O . THR A 1 192 ? -11.455 -5.173 4.737 1.00 93.69 192 THR A O 1
ATOM 1482 N N . ALA A 1 193 ? -9.592 -5.879 5.772 1.00 96.19 193 ALA A N 1
ATOM 1483 C CA . ALA A 1 193 ? -10.079 -5.659 7.128 1.00 96.19 193 ALA A CA 1
ATOM 1484 C C . ALA A 1 193 ? -10.286 -4.164 7.432 1.00 96.19 193 ALA A C 1
ATOM 1486 O O . ALA A 1 193 ? -11.298 -3.812 8.038 1.00 96.19 193 ALA A O 1
ATOM 1487 N N . ILE A 1 194 ? -9.409 -3.279 6.937 1.00 97.00 194 ILE A N 1
ATOM 1488 C CA . ILE A 1 194 ? -9.576 -1.818 7.008 1.00 97.00 194 ILE A CA 1
ATOM 1489 C C . ILE A 1 194 ? -10.885 -1.415 6.335 1.00 97.00 194 ILE A C 1
ATOM 1491 O O . ILE A 1 194 ? -11.665 -0.672 6.930 1.00 97.00 194 ILE A O 1
ATOM 1495 N N . LEU A 1 195 ? -11.150 -1.912 5.122 1.00 96.50 195 LEU A N 1
ATOM 1496 C CA . LEU A 1 195 ? -12.366 -1.574 4.385 1.00 96.50 195 LEU A CA 1
ATOM 1497 C C . LEU A 1 195 ? -13.621 -2.028 5.140 1.00 96.50 195 LEU A C 1
ATOM 1499 O O . LEU A 1 195 ? -14.529 -1.228 5.357 1.00 96.50 195 LEU A O 1
ATOM 1503 N N . VAL A 1 196 ? -13.659 -3.284 5.591 1.00 97.56 196 VAL A N 1
ATOM 1504 C CA . VAL A 1 196 ? -14.797 -3.836 6.345 1.00 97.56 196 VAL A CA 1
ATOM 1505 C C . VAL A 1 196 ? -15.028 -3.066 7.646 1.00 97.56 196 VAL A C 1
ATOM 1507 O O . VAL A 1 196 ? -16.159 -2.673 7.937 1.00 97.56 196 VAL A O 1
ATOM 1510 N N . ALA A 1 197 ? -13.969 -2.811 8.414 1.00 97.19 197 ALA A N 1
ATOM 1511 C CA . ALA A 1 197 ? -14.061 -2.084 9.673 1.00 97.19 197 ALA A CA 1
ATOM 1512 C C . ALA A 1 197 ? -14.493 -0.625 9.453 1.00 97.19 197 ALA A C 1
ATOM 1514 O O . ALA A 1 197 ? -15.329 -0.115 10.197 1.00 97.19 197 ALA A O 1
ATOM 1515 N N . SER A 1 198 ? -14.014 0.024 8.389 1.00 97.25 198 SER A N 1
ATOM 1516 C CA . SER A 1 198 ? -14.419 1.385 8.020 1.00 97.25 198 SER A CA 1
ATOM 1517 C C . SER A 1 198 ? -15.894 1.448 7.619 1.00 97.25 198 SER A C 1
ATOM 1519 O O . SER A 1 198 ? -16.621 2.314 8.099 1.00 97.25 198 SER A O 1
ATOM 1521 N N . LEU A 1 199 ? -16.373 0.499 6.806 1.00 97.44 199 LEU A N 1
ATOM 1522 C CA . LEU A 1 199 ? -17.787 0.411 6.429 1.00 97.44 199 LEU A CA 1
ATOM 1523 C C . LEU A 1 199 ? -18.684 0.182 7.650 1.00 97.44 199 LEU A C 1
ATOM 1525 O O . LEU A 1 199 ? -19.716 0.842 7.789 1.00 97.44 199 LEU A O 1
ATOM 1529 N N . LEU A 1 200 ? -18.277 -0.705 8.563 1.00 95.69 200 LEU A N 1
ATOM 1530 C CA . LEU A 1 200 ? -18.993 -0.949 9.815 1.00 95.69 200 LEU A CA 1
ATOM 1531 C C . LEU A 1 200 ? -19.032 0.306 10.696 1.00 95.69 200 LEU A C 1
ATOM 1533 O O . LEU A 1 200 ? -20.090 0.656 11.222 1.00 95.69 200 LEU A O 1
ATOM 1537 N N . PHE A 1 201 ? -17.901 1.002 10.830 1.00 95.06 201 PHE A N 1
ATOM 1538 C CA . PHE A 1 201 ? -17.803 2.250 11.581 1.00 95.06 201 PHE A CA 1
ATOM 1539 C C . PHE A 1 201 ? -18.744 3.314 11.007 1.00 95.06 201 PHE A C 1
ATOM 1541 O O . PHE A 1 201 ? -19.528 3.914 11.746 1.00 95.06 201 PHE A O 1
ATOM 1548 N N . SER A 1 202 ? -18.719 3.517 9.688 1.00 95.12 202 SER A N 1
ATOM 1549 C CA . SER A 1 202 ? -19.593 4.465 8.996 1.00 95.12 202 SER A CA 1
ATOM 1550 C C . SER A 1 202 ? -21.070 4.106 9.158 1.00 95.12 202 SER A C 1
ATOM 1552 O O . SER A 1 202 ? -21.870 4.973 9.507 1.00 95.12 202 SER A O 1
ATOM 1554 N N . ALA A 1 203 ? -21.440 2.836 8.981 1.00 94.12 203 ALA A N 1
ATOM 1555 C CA . ALA A 1 203 ? -22.816 2.380 9.160 1.00 94.12 203 ALA A CA 1
ATOM 1556 C C . ALA A 1 203 ? -23.313 2.601 10.598 1.00 94.12 203 ALA A C 1
ATOM 1558 O O . ALA A 1 203 ? -24.415 3.113 10.795 1.00 94.12 203 ALA A O 1
ATOM 1559 N N . ALA A 1 204 ? -22.495 2.279 11.607 1.00 91.88 204 ALA A N 1
ATOM 1560 C CA . ALA A 1 204 ? -22.844 2.488 13.011 1.00 91.88 204 ALA A CA 1
ATOM 1561 C C . ALA A 1 204 ? -23.052 3.976 13.343 1.00 91.88 204 ALA A C 1
ATOM 1563 O O . ALA A 1 204 ? -24.003 4.316 14.050 1.00 91.88 204 ALA A O 1
ATOM 1564 N N . ASN A 1 205 ? -22.217 4.863 12.790 1.00 91.38 205 ASN A N 1
ATOM 1565 C CA . ASN A 1 205 ? -22.379 6.312 12.930 1.00 91.38 205 ASN A CA 1
ATOM 1566 C C . ASN A 1 205 ? -23.683 6.803 12.287 1.00 91.38 205 ASN A C 1
ATOM 1568 O O . ASN A 1 205 ? -24.450 7.518 12.929 1.00 91.38 205 ASN A O 1
ATOM 1572 N N . LEU A 1 206 ? -23.976 6.381 11.052 1.00 92.12 206 LEU A N 1
ATOM 1573 C CA . LEU A 1 206 ? -25.215 6.754 10.365 1.00 92.12 206 LEU A CA 1
ATOM 1574 C C . LEU A 1 206 ? -26.450 6.288 11.149 1.00 92.12 206 LEU A C 1
ATOM 1576 O O . LEU A 1 206 ? -27.344 7.086 11.417 1.00 92.12 206 LEU A O 1
ATOM 1580 N N . LEU A 1 207 ? -26.471 5.026 11.591 1.00 89.62 207 LEU A N 1
ATOM 1581 C CA . LEU A 1 207 ? -27.561 4.459 12.394 1.00 89.62 207 LEU A CA 1
ATOM 1582 C C . LEU A 1 207 ? -27.765 5.182 13.728 1.00 89.62 207 LEU A C 1
ATOM 1584 O O . LEU A 1 207 ? -28.899 5.309 14.187 1.00 89.62 207 LEU A O 1
ATOM 1588 N N . TYR A 1 208 ? -26.691 5.665 14.353 1.00 86.50 208 TYR A N 1
ATOM 1589 C CA . TYR A 1 208 ? -26.781 6.419 15.600 1.00 86.50 208 TYR A CA 1
ATOM 1590 C C . TYR A 1 208 ? -27.454 7.786 15.410 1.00 86.50 208 TYR A C 1
ATOM 1592 O O . TYR A 1 208 ? -28.243 8.205 16.263 1.00 86.50 208 TYR A O 1
ATOM 1600 N N . LEU A 1 209 ? -27.182 8.447 14.280 1.00 86.19 209 LEU A N 1
ATOM 1601 C CA . LEU A 1 209 ? -27.737 9.758 13.938 1.00 86.19 209 LEU A CA 1
ATOM 1602 C C . LEU A 1 209 ? -29.219 9.708 13.551 1.00 86.19 209 LEU A C 1
ATOM 1604 O O . LEU A 1 209 ? -29.916 10.708 13.724 1.00 86.19 209 LEU A O 1
ATOM 1608 N N . PHE A 1 210 ? -29.731 8.570 13.073 1.00 83.50 210 PHE A N 1
ATOM 1609 C CA . PHE A 1 210 ? -31.158 8.445 12.783 1.00 83.50 210 PHE A CA 1
ATOM 1610 C C . PHE A 1 210 ? -31.988 8.543 14.080 1.00 83.50 210 PHE A C 1
ATOM 1612 O O . PHE A 1 210 ? -31.783 7.765 15.023 1.00 83.50 210 PHE A O 1
ATOM 1619 N N . PRO A 1 211 ? -32.948 9.486 14.168 1.00 70.38 211 PRO A N 1
ATOM 1620 C CA . PRO A 1 211 ? -33.860 9.564 15.298 1.00 70.38 211 PRO A CA 1
ATOM 1621 C C . PRO A 1 211 ? -34.651 8.260 15.407 1.00 70.38 211 PRO A C 1
ATOM 1623 O O . PRO A 1 211 ? -35.269 7.822 14.436 1.00 70.38 211 PRO A O 1
ATOM 1626 N N . ALA A 1 212 ? -34.670 7.640 16.590 1.00 65.88 212 ALA A N 1
ATOM 1627 C CA . ALA A 1 212 ? -35.660 6.607 16.861 1.00 65.88 212 ALA A CA 1
ATOM 1628 C C . ALA A 1 212 ? -37.039 7.254 16.687 1.00 65.88 212 ALA A C 1
ATOM 1630 O O . ALA A 1 212 ? -37.320 8.253 17.354 1.00 65.88 212 ALA A O 1
ATOM 1631 N N . ARG A 1 213 ? -37.874 6.725 15.781 1.00 63.25 213 ARG A N 1
ATOM 1632 C CA . ARG A 1 213 ? -39.281 7.129 15.723 1.00 63.25 213 ARG A CA 1
ATOM 1633 C C . ARG A 1 213 ? -39.841 6.949 17.128 1.00 63.25 213 ARG A C 1
ATOM 1635 O O . ARG A 1 213 ? -39.781 5.854 17.686 1.00 63.25 213 ARG A O 1
ATOM 1642 N N . ARG A 1 214 ? -40.305 8.050 17.712 1.00 58.78 214 ARG A N 1
ATOM 1643 C CA . ARG A 1 214 ? -41.063 8.032 18.952 1.00 58.78 214 ARG A CA 1
ATOM 1644 C C . ARG A 1 214 ? -42.341 7.263 18.623 1.00 58.78 214 ARG A C 1
ATOM 1646 O O . ARG A 1 214 ? -43.196 7.782 17.914 1.00 58.78 214 ARG A O 1
ATOM 1653 N N . ASN A 1 215 ? -42.423 5.999 19.026 1.00 52.62 215 ASN A N 1
ATOM 1654 C CA . ASN A 1 215 ? -43.710 5.322 19.083 1.00 52.62 215 ASN A CA 1
ATOM 1655 C C . ASN A 1 215 ? -44.404 5.879 20.326 1.00 52.62 215 ASN A C 1
ATOM 1657 O O . ASN A 1 215 ? -44.341 5.275 21.392 1.00 52.62 215 ASN A O 1
ATOM 1661 N N . ASP A 1 216 ? -44.951 7.086 20.198 1.00 51.97 216 ASP A N 1
ATOM 1662 C CA . ASP A 1 216 ? -45.931 7.598 21.145 1.00 51.97 216 ASP A CA 1
ATOM 1663 C C . ASP A 1 216 ? -47.261 6.921 20.769 1.00 51.97 216 ASP A C 1
ATOM 1665 O O . ASP A 1 216 ? -47.900 7.294 19.782 1.00 51.97 216 ASP A O 1
ATOM 1669 N N . ALA A 1 217 ? -47.611 5.865 21.504 1.00 40.38 217 ALA A N 1
ATOM 1670 C CA . ALA A 1 217 ? -48.939 5.262 21.559 1.00 40.38 217 ALA A CA 1
ATOM 1671 C C . ALA A 1 217 ? -49.222 4.864 23.009 1.00 40.38 217 ALA A C 1
ATOM 1673 O O . ALA A 1 217 ? -48.319 4.247 23.623 1.00 40.38 217 ALA A O 1
#

Secondary structure (DSSP, 8-state):
--TTT-HHHHTTSTTS-HHHHIIIIITT-HHHHHHHHHHHHHHHHHHHHHHHHHHHHHHHHHTT---HHHHHHHHHHHHHHHHHHHHHHHHHH-EEEEEEEEETT-EEE-GGGSEEEEEEEEEEEE-TTSSEEEEEEEEEEEETTEEEEEEEEETTBPEEETTEEEEEEEEEE-TTS-EEEEEEEEE-TTHHHHHHHHHHHHHHHHHHHSPPP----

pLDDT: mean 89.51, std 9.79, range [40.38, 98.38]

Foldseek 3Di:
DLCVVCVVLCVCCVQWFQVVSCVVRVPPDCPSNVVVVVVVVVVVVVLVVLVVVLVVVVVVVVVVNDDPLVCLVSLLSVLVNLLVVLSVCQSPVKGKQWWQKAFAQGWDDRPPPQKIKHFPDKDFDADPVGHTPWIKTWMFIDNPNHTPDTDIETQPRFDDDPQKTKHFDDWDADPVRTTMTTIMIIHRPSVVSNVVSVVSNVVSVVVSPDDDPPPPD

Sequence (217 aa):
MAMGRFPELFADMDAQVFAGWFARKGLVDPAPTLWLYGLLSCTGLLVVNAACCTFERLVQIFRGTVTMRRLLPHVMHLAFLGVVLSHLVSAVYGDRIPGVAIPQGGFAPVGGTGWVMRLDRFDAVMAPEGYPKDFSATVTLFRDRTPVARGVVRTNEPLFHEGYGIYIKNFGTSPWGAPYAVFDANRDPGATAILVASLLFSAANLLYLFPARRNDA

Radius of gyration: 23.72 Å; chains: 1; bounding box: 68×43×61 Å

=== Feature glossary ===
A reading guide for the features in this record.

Start from the sequence.

  · This is the polypeptide sequence — one letter per residue, N-terminus first. Length ranges from a few dozen residues for small domains to over a thousand for large multi-domain proteins.

Fold it, and you get atomic coordinates and the backbone conformation that goes with them.

  · Structure coordinates are given as an mmCIF _atom_site loop: one row per atom with element, residue name, chain id, sequence number, and x/y/z position in Å. Only the four main-chain atoms per residue are included here; side chains are omitted to keep the record compact.

  · Backbone dihedral angles. Every residue except chain termini has a φ (preceding-C → N → Cα → C) and a ψ (N → Cα → C → next-N). They are reported in degrees following the IUPAC sign convention. Secondary structure is essentially a statement about which (φ, ψ) basin each residue occupies.

  · The SS8 string is DSSP's per-residue secondary-structure call. α-helix (H) means an i→i+4 H-bond ladder; β-strand (E) means the residue participates in a β-sheet; 3₁₀ (G) and π (I) are tighter and wider helices; T/S are turns/bends; '-' is loop.

  · SS3 is a coarse helix/strand/coil call (letters a/b/c) made by the P-SEA algorithm from inter-Cα distances and dihedrals. It is less detailed than DSSP but needs only Cα positions.

Summarize the fold with a handful of shape descriptors and a per-residue structural alphabet.

  · Radius of gyration (Rg) is the root-mean-square distance of Cα atoms from their centroid — a single number for overall size and compactness. A globular domain of N residues has Rg ≈ 2.2·N^0.38 Å; an extended or disordered chain has a much larger Rg. The Cα contact count is the number of residue pairs whose Cα atoms are within 8 Å and are more than four positions apart in sequence — a standard proxy for tertiary packing density. The bounding box is the smallest axis-aligned box enclosing all Cα atoms.

  · The Foldseek 3Di string encodes local tertiary geometry as a 20-letter alphabet — one character per residue — derived from the relative positions of nearby Cα atoms. Unlike the amino-acid sequence, 3Di is a direct function of the 3D structure, so two proteins with the same fold have similar 3Di strings even at low sequence identity.

  · Solvent-accessible surface area (SASA) is the area in Å² traced out by the centre of a 1.4 Å probe sphere (a water molecule) rolled over the protein's van der Waals surface (Shrake–Rupley / Lee–Richards construction). Buried residues have near-zero SASA; fully exposed residues can exceed 200 Å². The total SASA scales roughly with the number of surface residues.

Ask how reliable the model is.

  · pLDDT (predicted Local Distance Difference Test) is AlphaFold's per-residue confidence score, ranging from 0 to 100. Values above 90 indicate high confidence (typically well-packed cores); 70–90 is confident; 50–70 low confidence; below 50 usually means the region is disordered or the prediction is unreliable there. AlphaFold stores pLDDT in the mmCIF B-factor column.

  · B-factor (Debye–Waller factor) reflects atomic displacement in the crystal lattice. It is an experimental observable (units Å²), not a prediction; low values mean the atom is pinned down, high values mean it moves or is heterogeneous across the crystal.

  · Predicted Aligned Error (PAE) is an AlphaFold confidence matrix: entry (i, j) is the expected error in the position of residue j, in ångströms, when the prediction is superimposed on the true structure at residue i. Low PAE within a block of residues means that block is internally rigid and well-predicted; high PAE between two blocks means their relative placement is uncertain even if each block individually is confident.

Place it in context: what it resembles, what it is annotated as, and how it looks.

  · Nearest PDB neighbors are the top structural matches found by Foldseek when searching this structure against the entire Protein Data Bank. Each hit reports a TM-score (0 to 1; >0.5 almost always implies the same fold) and an E-value. These are *structural* homologs — they may share no detectable sequence similarity.

  · Functional annotations link the protein to curated databases. InterPro entries identify conserved domains and families by matching the sequence against member-database signatures (Pfam, PROSITE, CDD, …). Gene Ontology (GO) terms describe molecular function, biological process, and cellular component in a controlled vocabulary. CATH places the structure in a hierarchical fold classification (Class/Architecture/Topology/Homologous-superfamily). The organism is the source species.

  · Three diagnostic plots accompany the record. The Cα contact map visualizes the tertiary structure as a 2D adjacency matrix (8 Å cutoff, sequence-local contacts suppressed). The Ramachandran plot shows the distribution of backbone (φ, ψ) torsions, with points in the α and β basins reflecting secondary structure content. The PAE plot shows AlphaFold's inter-residue confidence as a color matrix.

  · Six rendered views show the 3D structure from the faces of a cube — i.e. along ±x, ±y, ±z. Rendering representation is drawn randomly per protein from cartoon (secondary-structure ribbons), sticks (backbone bonds), or molecular surface; coloring is either N→C rainbow (blue at the N-terminus through red at the C-terminus) or one color per chain.